Protein AF-A0A843CVD2-F1 (afdb_monomer)

Radius of gyration: 26.32 Å; Cα contacts (8 Å, |Δi|>4): 173; chains: 1; bounding box: 58×43×87 Å

pLDDT: mean 79.83, std 13.95, range [32.25, 92.81]

Sequence (256 aa):
MSQISDKQALLQGSQVDLNYLSTNGYLNVMKKEDYDQAVLDVSNLGQMNVQMLNETSEARAAAATLAKDEGHTHSILFHLEGRDKQEAELQRLEVERAAAAKEQSDVVALDSKIKDLIQKKSITDRMVPYDGEYLSLTGLGVLTLNDLNVRNYRVSDMEFSSFVEERMETLGELHSIAQNGGLQENSLKSRFPEAVYSQLWNVSIGLAKLQADQNQINQRFLLALGALQHFGSTLDNKMMAAEIMTSMSTRPSQSS

Solvent-accessible surface area (backbone atoms only — not comparable to full-atom values): 14281 Å² total; per-residue (Å²): 134,82,85,69,82,81,67,82,71,85,66,79,70,50,72,67,54,51,50,50,38,35,75,73,50,26,34,45,79,38,50,48,70,60,47,55,51,51,53,54,59,35,68,45,47,67,58,50,54,54,47,48,56,50,44,50,51,49,25,48,53,40,44,54,50,46,55,51,49,53,56,48,46,60,58,45,56,75,70,56,88,51,70,68,64,48,51,51,52,51,53,52,50,51,53,49,50,53,52,30,53,47,40,48,49,52,41,51,54,50,52,53,52,49,53,53,38,52,54,49,41,60,51,58,76,56,44,43,83,51,97,78,28,31,40,25,68,29,77,60,21,47,55,50,53,60,44,53,58,49,54,77,71,52,91,66,94,69,66,70,66,65,51,55,49,51,53,52,49,53,53,48,51,53,49,50,26,54,52,42,12,51,55,41,26,56,56,46,40,78,76,41,70,87,60,53,66,72,61,43,42,56,47,14,42,58,57,33,68,51,96,64,59,68,66,60,52,51,52,45,29,53,52,39,37,58,74,42,63,86,53,99,67,56,68,68,60,39,49,52,50,11,47,54,56,34,53,71,73,48,76,82,77,80,82,128

Foldseek 3Di:
DDPPPPPPPPPPPDVVVVCVCVVVQFKDKFAPVRLVVLVVLLVCLVVLLVVLLVLLVVLVVLVVVLVVLVVVLVVVLVVDDDPVVNVVSVVVSVVSVVVSVVSVVVSVVSVVSSVVSVVSCVQSVQWDDDPRMTMGTDPLNVVVVVV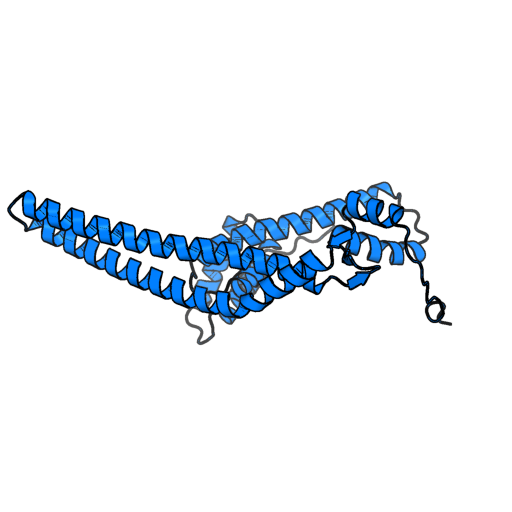VVVVVVDPDPDDPVVVVVVVVVVVVLVVQLQVQLVVQLVVVCVVCVSDRSVLSSVLSSLLSNAPDDSVLLNVQLVVQLVVCPPPPDDPSVSSVRSSVSSNVVRDPDDDD

Mean predicted aligned error: 13.07 Å

Secondary structure (DSSP, 8-state):
--SSTT--------HHHHHHHHHTTSEEEEEHHHHHHHHHHHHTHHHHHHHHHHHHHHHHHHHHHHHHHHHHHHHHHHH--SHHHHHHHHHHHHHHHHHHHHHHHHHHHHHHHHHHHHHHHHHHTT-EEETTEEEEE-HHHHHHHHHHHHHTT----S-HHHHHHHHHHHHHHHHHHHHHHHHHHHHHHHH-TTS-HHHHHHHHHHHHTSSS-HHHHHHHHHHHHHHTTTSSS-HHHHHHHHHHHHHHHSPPPPP-

Structure (mmCIF, N/CA/C/O backbone):
data_AF-A0A843CVD2-F1
#
_entry.id   AF-A0A843CVD2-F1
#
loop_
_atom_site.group_PDB
_atom_site.id
_atom_site.type_symbol
_atom_site.label_atom_id
_atom_site.label_alt_id
_atom_site.label_comp_id
_atom_site.label_asym_id
_atom_site.label_entity_id
_atom_site.label_seq_id
_atom_site.pdbx_PDB_ins_code
_atom_site.Cartn_x
_atom_site.Cartn_y
_atom_site.Cartn_z
_atom_site.occupancy
_atom_site.B_iso_or_equiv
_atom_site.auth_seq_id
_atom_site.auth_comp_id
_atom_site.auth_asym_id
_atom_s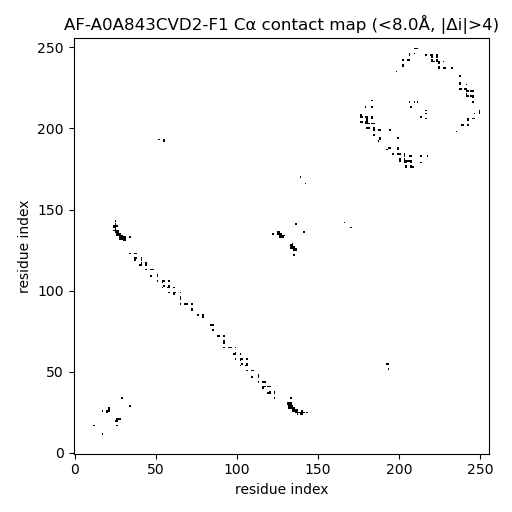ite.auth_atom_id
_atom_site.pdbx_PDB_model_num
ATOM 1 N N . MET A 1 1 ? 18.022 16.531 -38.416 1.00 33.16 1 MET A N 1
ATOM 2 C CA . MET A 1 1 ? 17.155 15.661 -39.238 1.00 33.16 1 MET A CA 1
ATOM 3 C C . MET A 1 1 ? 16.826 14.431 -38.410 1.00 33.16 1 MET A C 1
ATOM 5 O O . MET A 1 1 ? 17.731 13.678 -38.081 1.00 33.16 1 MET A O 1
ATOM 9 N N . SER A 1 2 ? 15.573 14.346 -37.958 1.00 36.53 2 SER A N 1
ATOM 10 C CA . SER A 1 2 ? 15.046 13.339 -37.028 1.00 36.53 2 SER A CA 1
ATOM 11 C C . SER A 1 2 ? 15.086 11.949 -37.665 1.00 36.53 2 SER A C 1
ATOM 13 O O . SER A 1 2 ? 14.331 11.687 -38.593 1.00 36.53 2 SER A O 1
ATOM 15 N N . GLN A 1 3 ? 15.961 11.064 -37.186 1.00 37.03 3 GLN A N 1
ATOM 16 C CA . GLN A 1 3 ? 16.014 9.656 -37.616 1.00 37.03 3 GLN A CA 1
ATOM 17 C C . GLN A 1 3 ? 15.078 8.742 -36.802 1.00 37.03 3 GLN A C 1
ATOM 19 O O . GLN A 1 3 ? 15.210 7.522 -36.851 1.00 37.03 3 GLN A O 1
ATOM 24 N N . ILE A 1 4 ? 14.139 9.307 -36.037 1.00 44.25 4 ILE A N 1
ATOM 25 C CA . ILE A 1 4 ? 13.221 8.525 -35.190 1.00 44.25 4 ILE A CA 1
ATOM 26 C C . ILE A 1 4 ? 11.844 8.363 -35.857 1.00 44.25 4 ILE A C 1
ATOM 28 O O . ILE A 1 4 ? 11.095 7.456 -35.513 1.00 44.25 4 ILE A O 1
ATOM 32 N N . SER A 1 5 ? 11.520 9.184 -36.860 1.00 34.75 5 SER A N 1
ATOM 33 C CA . SER A 1 5 ? 10.161 9.264 -37.409 1.00 34.75 5 SER A CA 1
ATOM 34 C C . SER A 1 5 ? 9.745 8.088 -38.310 1.00 34.75 5 SER A C 1
ATOM 36 O O . SER A 1 5 ? 8.548 7.898 -38.489 1.00 34.75 5 SER A O 1
ATOM 38 N N . ASP A 1 6 ? 10.684 7.266 -38.800 1.00 33.81 6 ASP A N 1
ATOM 39 C CA . ASP A 1 6 ? 10.389 6.195 -39.777 1.00 33.81 6 ASP A CA 1
ATOM 40 C C . ASP A 1 6 ? 10.645 4.763 -39.272 1.00 33.81 6 ASP A C 1
ATOM 42 O O . ASP A 1 6 ? 10.500 3.800 -40.024 1.00 33.81 6 ASP A O 1
ATOM 46 N N . LYS A 1 7 ? 10.977 4.566 -37.989 1.00 39.56 7 LYS A N 1
ATOM 47 C CA . LYS A 1 7 ? 11.005 3.219 -37.394 1.00 39.56 7 LYS A CA 1
ATOM 48 C C . LYS A 1 7 ? 9.675 2.915 -36.711 1.00 39.56 7 LYS A C 1
ATOM 50 O O . LYS A 1 7 ? 9.611 2.768 -35.494 1.00 39.56 7 LYS A O 1
ATOM 55 N N . GLN A 1 8 ? 8.624 2.707 -37.507 1.00 39.72 8 GLN A N 1
ATOM 56 C CA . GLN A 1 8 ? 7.607 1.720 -37.129 1.00 39.72 8 GLN A CA 1
ATOM 57 C C . GLN A 1 8 ? 8.264 0.340 -37.208 1.00 39.72 8 GLN A C 1
ATOM 59 O O . GLN A 1 8 ? 8.080 -0.421 -38.155 1.00 39.72 8 GLN A O 1
ATOM 64 N N . ALA A 1 9 ? 9.111 0.035 -36.228 1.00 40.62 9 ALA A N 1
ATOM 65 C CA . ALA A 1 9 ? 9.574 -1.316 -36.033 1.00 40.62 9 ALA A CA 1
ATOM 66 C C . ALA A 1 9 ? 8.380 -2.111 -35.495 1.00 40.62 9 ALA A C 1
ATOM 68 O O . ALA A 1 9 ? 8.154 -2.178 -34.291 1.00 40.62 9 ALA A O 1
ATOM 69 N N . LEU A 1 10 ? 7.619 -2.722 -36.405 1.00 43.81 10 LEU A N 1
ATOM 70 C CA . LEU A 1 10 ? 6.870 -3.951 -36.143 1.00 43.81 10 LEU A CA 1
ATOM 71 C C . LEU A 1 10 ? 7.887 -5.065 -35.834 1.00 43.81 10 LEU A C 1
ATOM 73 O O . LEU A 1 10 ? 8.041 -6.031 -36.572 1.00 43.81 10 LEU A O 1
ATOM 77 N N . LEU A 1 11 ? 8.661 -4.889 -34.764 1.00 48.25 11 LEU A N 1
ATOM 78 C CA . LEU A 1 11 ? 9.426 -5.958 -34.155 1.00 48.25 11 LEU A CA 1
ATOM 79 C C . LEU A 1 11 ? 8.436 -6.670 -33.243 1.00 48.25 11 LEU A C 1
ATOM 81 O O . LEU A 1 11 ? 8.251 -6.285 -32.092 1.00 48.25 11 LEU A O 1
ATOM 85 N N . GLN A 1 12 ? 7.772 -7.691 -33.784 1.00 55.38 12 GLN A N 1
ATOM 86 C CA . GLN A 1 12 ? 7.318 -8.784 -32.938 1.00 55.38 12 GLN A CA 1
ATOM 87 C C . GLN A 1 12 ? 8.595 -9.391 -32.341 1.00 55.38 12 GLN A C 1
ATOM 89 O O . GLN A 1 12 ? 9.298 -10.154 -33.001 1.00 55.38 12 GLN A O 1
ATOM 94 N N . GLY A 1 13 ? 8.965 -8.950 -31.137 1.00 60.22 13 GLY A N 1
ATOM 95 C CA . GLY A 1 13 ? 9.973 -9.617 -30.327 1.00 60.22 13 GLY A CA 1
ATOM 96 C C . GLY A 1 13 ? 9.606 -11.091 -30.217 1.00 60.22 13 GLY A C 1
ATOM 97 O O . GLY A 1 13 ? 8.438 -11.430 -30.006 1.00 60.22 13 GLY A O 1
ATOM 98 N N . SER A 1 14 ? 10.587 -11.966 -30.430 1.00 73.75 14 SER A N 1
ATOM 99 C CA . SER A 1 14 ? 10.330 -13.398 -30.387 1.00 73.75 14 SER A CA 1
ATOM 100 C C . SER A 1 14 ? 9.906 -13.801 -28.972 1.00 73.75 14 SER A C 1
ATOM 102 O O . SER A 1 14 ? 10.336 -13.194 -27.988 1.00 73.75 14 SER A O 1
ATOM 104 N N . GLN A 1 15 ? 9.108 -14.864 -28.838 1.00 76.62 15 GLN A N 1
ATOM 105 C CA . GLN A 1 15 ? 8.746 -15.392 -27.516 1.00 76.62 15 GLN A CA 1
ATOM 106 C C . GLN A 1 15 ? 9.990 -15.731 -26.675 1.00 76.62 15 GLN A C 1
ATOM 108 O O . GLN A 1 15 ? 9.962 -15.661 -25.450 1.00 76.62 15 GLN A O 1
ATOM 113 N N . VAL A 1 16 ? 11.106 -16.069 -27.329 1.00 80.25 16 VAL A N 1
ATOM 114 C CA . VAL A 1 16 ? 12.394 -16.324 -26.675 1.00 80.25 16 VAL A CA 1
ATOM 115 C C . VAL A 1 16 ? 12.933 -15.055 -26.011 1.00 80.25 16 VAL A C 1
ATOM 117 O O . VAL A 1 16 ? 13.370 -15.117 -24.863 1.00 80.25 16 VAL A O 1
ATOM 120 N N . ASP A 1 17 ? 12.844 -13.907 -26.684 1.00 82.00 17 ASP A N 1
ATOM 121 C CA . ASP A 1 17 ? 13.283 -12.617 -26.142 1.00 82.00 17 ASP A CA 1
ATOM 122 C C . ASP A 1 17 ? 12.381 -12.160 -24.993 1.00 82.00 17 ASP A C 1
ATOM 124 O O . ASP A 1 17 ? 12.876 -11.694 -23.968 1.00 82.00 17 ASP A O 1
ATOM 128 N N . LEU A 1 18 ? 11.062 -12.348 -25.117 1.00 82.75 18 LEU A N 1
ATOM 129 C CA . LEU A 1 18 ? 10.117 -12.058 -24.034 1.00 82.75 18 LEU A CA 1
ATOM 130 C C . LEU A 1 18 ? 10.393 -12.917 -22.800 1.00 82.75 18 LEU A C 1
ATOM 132 O O . LEU A 1 18 ? 10.484 -12.392 -21.689 1.00 82.75 18 LEU A O 1
ATOM 136 N N . ASN A 1 19 ? 10.597 -14.220 -22.997 1.00 84.50 19 ASN A N 1
ATOM 137 C CA . ASN A 1 19 ? 10.935 -15.139 -21.916 1.00 84.50 19 ASN A CA 1
ATOM 138 C C . ASN A 1 19 ? 12.267 -14.753 -21.265 1.00 84.50 19 ASN A C 1
ATOM 140 O O . ASN A 1 19 ? 12.370 -14.761 -20.039 1.00 84.50 19 ASN A O 1
ATOM 144 N N . TYR A 1 20 ? 13.273 -14.370 -22.055 1.00 86.94 20 TYR A N 1
ATOM 145 C CA . TYR A 1 20 ? 14.547 -13.883 -21.534 1.00 86.94 20 TYR A CA 1
ATOM 146 C C . TYR A 1 20 ? 14.365 -12.609 -20.699 1.00 86.94 20 TYR A C 1
ATOM 148 O O . TYR A 1 20 ? 14.817 -12.551 -19.555 1.00 86.94 20 TYR A O 1
ATOM 156 N N . LEU A 1 21 ? 13.677 -11.598 -21.231 1.00 88.00 21 LEU A N 1
ATOM 157 C CA . LEU A 1 21 ? 13.468 -10.322 -20.546 1.00 88.00 21 LEU A CA 1
ATOM 158 C C . LEU A 1 21 ? 12.624 -10.475 -19.275 1.00 88.00 21 LEU A C 1
ATOM 160 O O . LEU A 1 21 ? 12.898 -9.811 -18.276 1.00 88.00 21 LEU A O 1
ATOM 164 N N . SER A 1 22 ? 11.636 -11.368 -19.290 1.00 88.56 22 SER A N 1
ATOM 165 C CA . SER A 1 22 ? 10.837 -11.698 -18.111 1.00 88.56 22 SER A CA 1
ATOM 166 C C . SER A 1 22 ? 11.651 -12.465 -17.063 1.00 88.56 22 SER A C 1
ATOM 168 O O . SER A 1 22 ? 11.670 -12.066 -15.901 1.00 88.56 22 SER A O 1
ATOM 170 N N . THR A 1 23 ? 12.412 -13.490 -17.466 1.00 88.75 23 THR A N 1
ATOM 171 C CA . THR A 1 23 ? 13.250 -14.297 -16.552 1.00 88.75 23 THR A CA 1
ATOM 172 C C . THR A 1 23 ? 14.320 -13.455 -15.857 1.00 88.75 23 THR A C 1
ATOM 174 O O . THR A 1 23 ? 14.617 -13.669 -14.686 1.00 88.75 23 THR A O 1
ATOM 177 N N . ASN A 1 24 ? 14.878 -12.465 -16.558 1.00 86.69 24 ASN A N 1
ATOM 178 C CA . ASN A 1 24 ? 15.857 -11.535 -15.991 1.00 86.69 24 ASN A CA 1
ATOM 179 C C . ASN A 1 24 ? 15.210 -10.354 -15.240 1.00 86.69 24 ASN A C 1
ATOM 181 O O . ASN A 1 24 ? 15.905 -9.432 -14.817 1.00 86.69 24 ASN A O 1
ATOM 185 N N . GLY A 1 25 ? 13.884 -10.361 -15.069 1.00 86.75 25 GLY A N 1
ATOM 186 C CA . GLY A 1 25 ? 13.166 -9.385 -14.257 1.00 86.75 25 GLY A CA 1
ATOM 187 C C . GLY A 1 25 ? 13.047 -7.998 -14.884 1.00 86.75 25 GLY A C 1
ATOM 188 O O . GLY A 1 25 ? 12.807 -7.042 -14.153 1.00 86.75 25 GLY A O 1
ATOM 189 N N . TYR A 1 26 ? 13.206 -7.851 -16.202 1.00 88.19 26 TYR A N 1
ATOM 190 C CA . TYR A 1 26 ? 13.015 -6.577 -16.911 1.00 88.19 26 TYR A CA 1
ATOM 191 C C . TYR A 1 26 ? 11.555 -6.335 -17.304 1.00 88.19 26 TYR A C 1
ATOM 193 O O . TYR A 1 26 ? 11.111 -5.186 -17.355 1.00 88.19 26 TYR A O 1
ATOM 201 N N . LEU A 1 27 ? 10.806 -7.408 -17.562 1.00 91.06 27 LEU A N 1
ATOM 202 C CA . LEU A 1 27 ? 9.400 -7.354 -17.951 1.00 91.06 27 LEU A CA 1
ATOM 203 C C . LEU A 1 27 ? 8.514 -8.111 -16.970 1.00 91.06 27 LEU A C 1
ATOM 205 O O . LEU A 1 27 ? 8.846 -9.210 -16.528 1.00 91.06 27 LEU A O 1
ATOM 209 N N . ASN A 1 28 ? 7.349 -7.531 -16.706 1.00 89.75 28 ASN A N 1
ATOM 210 C CA . ASN A 1 28 ? 6.212 -8.227 -16.134 1.00 89.75 28 ASN A CA 1
ATOM 211 C C . ASN A 1 28 ? 5.268 -8.618 -17.272 1.00 89.75 28 ASN A C 1
ATOM 213 O O . ASN A 1 28 ? 4.855 -7.746 -18.041 1.00 89.75 28 ASN A O 1
ATOM 217 N N . VAL A 1 29 ? 4.940 -9.905 -17.356 1.00 90.62 29 VAL A N 1
ATOM 218 C CA . VAL A 1 29 ? 4.060 -10.485 -18.377 1.00 90.62 29 VAL A CA 1
ATOM 219 C C . VAL A 1 29 ? 2.799 -10.985 -17.691 1.00 90.62 29 VAL A C 1
ATOM 221 O O . VAL A 1 29 ? 2.879 -11.668 -16.671 1.00 90.62 29 VAL A O 1
ATOM 224 N N . MET A 1 30 ? 1.640 -10.635 -18.234 1.00 90.69 30 MET A N 1
ATOM 225 C CA . MET A 1 30 ? 0.345 -11.048 -17.711 1.00 90.69 30 MET A CA 1
ATOM 226 C C . MET A 1 30 ? -0.546 -11.504 -18.858 1.00 90.69 30 MET A C 1
ATOM 228 O O . MET A 1 30 ? -0.596 -10.862 -19.907 1.00 90.69 30 MET A O 1
ATOM 232 N N . LYS A 1 31 ? -1.268 -12.606 -18.661 1.00 91.81 31 LYS A N 1
ATOM 233 C CA . LYS A 1 31 ? -2.270 -13.041 -19.634 1.00 91.81 31 LYS A CA 1
ATOM 234 C C . LYS A 1 31 ? -3.452 -12.089 -19.622 1.00 91.81 31 LYS A C 1
ATOM 236 O O . LYS A 1 31 ? -3.723 -11.434 -18.615 1.00 91.81 31 LYS A O 1
ATOM 241 N N . LYS A 1 32 ? -4.182 -12.036 -20.732 1.00 90.69 32 LYS A N 1
ATOM 242 C CA . LYS A 1 32 ? -5.370 -11.193 -20.842 1.00 90.69 32 LYS A CA 1
ATOM 243 C C . LYS A 1 32 ? -6.401 -11.495 -19.753 1.00 90.69 32 LYS A C 1
ATOM 245 O O . LYS A 1 32 ? -6.922 -10.563 -19.156 1.00 90.69 32 LYS A O 1
ATOM 250 N N . GLU A 1 33 ? -6.652 -12.768 -19.460 1.00 91.94 33 GLU A N 1
ATOM 251 C CA . GLU A 1 33 ? -7.623 -13.165 -18.435 1.00 91.94 33 GLU A CA 1
ATOM 252 C C . GLU A 1 33 ? -7.218 -12.659 -17.043 1.00 91.94 33 GLU A C 1
ATOM 254 O O . GLU A 1 33 ? -8.050 -12.140 -16.298 1.00 91.94 33 GLU A O 1
ATOM 259 N N . ASP A 1 34 ? -5.927 -12.756 -16.718 1.00 91.12 34 ASP A N 1
ATOM 260 C CA . ASP A 1 34 ? -5.377 -12.293 -15.442 1.00 91.12 34 ASP A CA 1
ATOM 261 C C . ASP A 1 34 ? -5.397 -10.758 -15.346 1.00 91.12 34 ASP A C 1
ATOM 263 O O . ASP A 1 34 ? -5.692 -10.205 -14.283 1.00 91.12 34 ASP A O 1
ATOM 267 N N . TYR A 1 35 ? -5.133 -10.061 -16.458 1.00 91.38 35 TYR A N 1
ATOM 268 C CA . TYR A 1 35 ? -5.215 -8.602 -16.543 1.00 91.38 35 TYR A CA 1
ATOM 269 C C . TYR A 1 35 ? -6.648 -8.106 -16.359 1.00 91.38 35 TYR A C 1
ATOM 271 O O . TYR A 1 35 ? -6.892 -7.228 -15.531 1.00 91.38 35 TYR A O 1
ATOM 279 N N . ASP A 1 36 ? -7.602 -8.695 -17.080 1.00 90.75 36 ASP A N 1
ATOM 280 C CA . ASP A 1 36 ? -9.014 -8.327 -16.997 1.00 90.75 36 ASP A CA 1
ATOM 281 C C . ASP A 1 36 ? -9.541 -8.546 -15.566 1.00 90.75 36 ASP A C 1
ATOM 283 O O . ASP A 1 36 ? -10.213 -7.672 -15.009 1.00 90.75 36 ASP A O 1
ATOM 287 N N . GLN A 1 37 ? -9.156 -9.651 -14.913 1.00 92.06 37 GLN A N 1
ATOM 288 C CA . GLN A 1 37 ? -9.488 -9.889 -13.506 1.00 92.06 37 GLN A CA 1
ATOM 289 C C . GLN A 1 37 ? -8.831 -8.863 -12.570 1.00 92.06 37 GLN A C 1
ATOM 291 O O . GLN A 1 37 ? -9.486 -8.353 -11.662 1.00 92.06 37 GLN A O 1
ATOM 296 N N . ALA A 1 38 ? -7.559 -8.520 -12.784 1.00 89.00 38 ALA A N 1
ATOM 297 C CA . ALA A 1 38 ? -6.868 -7.524 -11.970 1.00 89.00 38 ALA A CA 1
ATOM 298 C C . ALA A 1 38 ? -7.500 -6.127 -12.105 1.00 89.00 38 ALA A C 1
ATOM 300 O O . ALA A 1 38 ? -7.642 -5.419 -11.108 1.00 89.00 38 ALA A O 1
ATOM 301 N N . VAL A 1 39 ? -7.931 -5.739 -13.308 1.00 90.81 39 VAL A N 1
ATOM 302 C CA . VAL A 1 39 ? -8.647 -4.476 -13.545 1.00 90.81 39 VAL A CA 1
ATOM 303 C C . VAL A 1 39 ? -10.001 -4.470 -12.833 1.00 90.81 39 VAL A C 1
ATOM 305 O O . VAL A 1 39 ? -10.358 -3.469 -12.205 1.00 90.81 39 VAL A O 1
ATOM 308 N N . LEU A 1 40 ? -10.739 -5.584 -12.868 1.00 90.50 40 LEU A N 1
ATOM 309 C CA . LEU A 1 40 ? -11.996 -5.729 -12.130 1.00 90.50 40 LEU A CA 1
ATOM 310 C C . LEU A 1 40 ? -11.782 -5.626 -10.616 1.00 90.50 40 LEU A C 1
ATOM 312 O O . LEU A 1 40 ? -12.490 -4.866 -9.954 1.00 90.50 40 LEU A O 1
ATOM 316 N N . ASP A 1 41 ? -10.777 -6.314 -10.073 1.00 87.62 41 ASP A N 1
ATOM 317 C CA . ASP A 1 41 ? -10.412 -6.234 -8.656 1.00 87.62 41 ASP A CA 1
ATOM 318 C C . ASP A 1 41 ? -10.109 -4.782 -8.240 1.00 87.62 41 ASP A C 1
ATOM 320 O O . ASP A 1 41 ? -10.614 -4.290 -7.227 1.00 87.62 41 ASP A O 1
ATOM 324 N N . VAL A 1 42 ? -9.316 -4.072 -9.050 1.00 89.12 42 VAL A N 1
ATOM 325 C CA . VAL A 1 42 ? -8.909 -2.678 -8.813 1.00 89.12 42 VAL A CA 1
ATOM 326 C C . VAL A 1 42 ? -10.084 -1.705 -8.918 1.00 89.12 42 VAL A C 1
ATOM 328 O O . VAL A 1 42 ? -10.104 -0.701 -8.204 1.00 89.12 42 VAL A O 1
ATOM 331 N N . SER A 1 43 ? -11.088 -1.988 -9.751 1.00 87.62 43 SER A N 1
ATOM 332 C CA . SER A 1 43 ? -12.265 -1.119 -9.892 1.00 87.62 43 SER A CA 1
ATOM 333 C C . SER A 1 43 ? -13.038 -0.937 -8.574 1.00 87.62 43 SER A C 1
ATOM 335 O O . SER A 1 43 ? -13.615 0.124 -8.330 1.00 87.62 43 SER A O 1
ATOM 337 N N . ASN A 1 44 ? -12.951 -1.919 -7.669 1.00 85.19 44 ASN A N 1
ATOM 338 C CA . ASN A 1 44 ? -13.588 -1.890 -6.352 1.00 85.19 44 ASN A CA 1
ATOM 339 C C . ASN A 1 44 ? -12.777 -1.131 -5.285 1.00 85.19 44 ASN A C 1
ATOM 341 O O . ASN A 1 44 ? -13.285 -0.883 -4.189 1.00 85.19 44 ASN A O 1
ATOM 345 N N . LEU A 1 45 ? -11.540 -0.713 -5.587 1.00 84.00 45 LEU A N 1
ATOM 346 C CA . LEU A 1 45 ? -10.642 -0.041 -4.639 1.00 84.00 45 LEU A CA 1
ATOM 347 C C . LEU A 1 45 ? -11.270 1.225 -4.034 1.00 84.00 45 LEU A C 1
ATOM 349 O O . LEU A 1 45 ? -11.098 1.502 -2.848 1.00 84.00 45 LEU A O 1
ATOM 353 N N . GLY A 1 46 ? -12.016 1.993 -4.835 1.00 78.69 46 GLY A N 1
ATOM 354 C CA . GLY A 1 46 ? -12.696 3.202 -4.362 1.00 78.69 46 GLY A CA 1
ATOM 355 C C . GLY A 1 46 ? -13.727 2.907 -3.270 1.00 78.69 46 GLY A C 1
ATOM 356 O O . GLY A 1 46 ? -13.733 3.572 -2.237 1.00 78.69 46 GLY A O 1
ATOM 357 N N . GLN A 1 47 ? -14.555 1.876 -3.463 1.00 85.00 47 GLN A N 1
ATOM 358 C CA . GLN A 1 47 ? -15.555 1.456 -2.476 1.00 85.00 47 GLN A CA 1
ATOM 359 C C . GLN A 1 47 ? -14.897 0.870 -1.225 1.00 85.00 47 GLN A C 1
ATOM 361 O O . GLN A 1 47 ? -15.299 1.199 -0.113 1.00 85.00 47 GLN A O 1
ATOM 366 N N . MET A 1 48 ? -13.841 0.071 -1.395 1.00 85.94 48 MET A N 1
ATOM 367 C CA . MET A 1 48 ? -13.095 -0.498 -0.273 1.00 85.94 48 MET A CA 1
ATOM 368 C C . MET A 1 48 ? -12.426 0.565 0.604 1.00 85.94 48 MET A C 1
ATOM 370 O O . MET A 1 48 ? -12.434 0.434 1.822 1.00 85.94 48 MET A O 1
ATOM 374 N N . ASN A 1 49 ? -11.907 1.650 0.020 1.00 78.94 49 ASN A N 1
ATOM 375 C CA . ASN A 1 49 ? -11.374 2.768 0.805 1.00 78.94 49 ASN A CA 1
ATOM 376 C C . ASN A 1 49 ? -12.455 3.443 1.662 1.00 78.94 49 ASN A C 1
ATOM 378 O O . ASN A 1 49 ? -12.195 3.798 2.809 1.00 78.94 49 ASN A O 1
ATOM 382 N N . VAL A 1 50 ? -13.670 3.602 1.128 1.00 83.06 50 VAL A N 1
ATOM 383 C CA . VAL A 1 50 ? -14.806 4.142 1.893 1.00 83.06 50 VAL A CA 1
ATOM 384 C C . VAL A 1 50 ? -15.213 3.177 3.008 1.00 83.06 50 VAL A C 1
ATOM 386 O O . VAL A 1 50 ? -15.417 3.608 4.140 1.00 83.06 50 VAL A O 1
ATOM 389 N N . GLN A 1 51 ? -15.274 1.876 2.714 1.00 86.69 51 GLN A N 1
ATOM 390 C CA . GLN A 1 51 ? -15.549 0.840 3.709 1.00 86.69 51 GLN A CA 1
ATOM 391 C C . GLN A 1 51 ? -14.515 0.862 4.843 1.00 86.69 51 GLN A C 1
ATOM 393 O O . GLN A 1 51 ? -14.898 0.857 6.007 1.00 86.69 51 GLN A O 1
ATOM 398 N N . MET A 1 52 ? -13.225 0.997 4.523 1.00 85.19 52 MET A N 1
ATOM 399 C CA . MET A 1 52 ? -12.152 1.071 5.520 1.00 85.19 52 MET A CA 1
ATOM 400 C C . MET A 1 52 ? -12.303 2.266 6.453 1.00 85.19 52 MET A C 1
ATOM 402 O O . MET A 1 52 ? -12.080 2.131 7.654 1.00 85.19 52 MET A O 1
ATOM 406 N N . LEU A 1 53 ? -12.698 3.429 5.934 1.00 80.38 53 LEU A N 1
ATOM 407 C CA . LEU A 1 53 ? -12.947 4.601 6.775 1.00 80.38 53 LEU A CA 1
ATOM 408 C C . LEU A 1 53 ? -14.106 4.360 7.753 1.00 80.38 53 LEU A C 1
ATOM 410 O O . LEU A 1 53 ? -14.003 4.741 8.920 1.00 80.38 53 LEU A O 1
ATOM 414 N N . ASN A 1 54 ? -15.170 3.692 7.300 1.00 85.88 54 ASN A N 1
ATOM 415 C CA . ASN A 1 54 ? -16.317 3.357 8.143 1.00 85.88 54 ASN A CA 1
ATOM 416 C C . ASN A 1 54 ? -15.951 2.315 9.211 1.00 85.88 54 ASN A C 1
ATOM 418 O O . ASN A 1 54 ? -16.144 2.582 10.394 1.00 85.88 54 ASN A O 1
ATOM 422 N N . GLU A 1 55 ? -15.342 1.191 8.826 1.00 86.81 55 GLU A N 1
ATOM 423 C CA . GLU A 1 55 ? -14.935 0.129 9.762 1.00 86.81 55 GLU A CA 1
ATOM 424 C C . GLU A 1 55 ? -13.905 0.635 10.782 1.00 86.81 55 GLU A C 1
ATOM 426 O O . GLU A 1 55 ? -13.995 0.337 11.969 1.00 86.81 55 GLU A O 1
ATOM 431 N N . THR A 1 56 ? -12.970 1.499 10.367 1.00 83.38 56 THR A N 1
ATOM 432 C CA . THR A 1 56 ? -12.019 2.135 11.300 1.00 83.38 56 THR A CA 1
ATOM 433 C C . THR A 1 56 ? -12.744 3.008 12.331 1.00 83.38 56 THR A C 1
ATOM 435 O O . THR A 1 56 ? -12.352 3.059 13.500 1.00 83.38 56 THR A O 1
ATOM 438 N N . SER A 1 57 ? -13.806 3.707 11.920 1.00 83.25 57 SER A N 1
ATOM 439 C CA . SER A 1 57 ? -14.634 4.502 12.831 1.00 83.25 57 SER A CA 1
ATOM 440 C C . SER A 1 57 ? -15.424 3.618 13.801 1.00 83.25 57 SER A C 1
ATOM 442 O O . SER A 1 57 ? -15.501 3.936 14.990 1.00 83.25 57 SER A O 1
ATOM 444 N N . GLU A 1 58 ? -15.993 2.512 13.322 1.00 86.31 58 GLU A N 1
ATOM 445 C CA . GLU A 1 58 ? -16.758 1.555 14.131 1.00 86.31 58 GLU A CA 1
ATOM 446 C C . GLU A 1 58 ? -15.865 0.835 15.150 1.00 86.31 58 GLU A C 1
ATOM 448 O O . GLU A 1 58 ? -16.171 0.851 16.346 1.00 86.31 58 GLU A O 1
ATOM 453 N N . ALA A 1 59 ? -14.698 0.340 14.729 1.00 85.38 59 ALA A N 1
ATOM 454 C CA . ALA A 1 59 ? -13.703 -0.259 15.617 1.00 85.38 59 ALA A CA 1
ATOM 455 C C . ALA A 1 59 ? -13.262 0.713 16.724 1.00 85.38 59 ALA A C 1
ATOM 457 O O . ALA A 1 59 ? -13.121 0.333 17.889 1.00 85.38 59 ALA A O 1
ATOM 458 N N . ARG A 1 60 ? -13.113 2.006 16.402 1.00 82.75 60 ARG A N 1
ATOM 459 C CA . ARG A 1 60 ? -12.780 3.042 17.393 1.00 82.75 60 ARG A CA 1
ATOM 460 C C . ARG A 1 60 ? -13.914 3.280 18.385 1.00 82.75 60 ARG A C 1
ATOM 462 O O . ARG A 1 60 ? -13.649 3.450 19.575 1.00 82.75 60 ARG A O 1
ATOM 469 N N . ALA A 1 61 ? -15.160 3.309 17.916 1.00 87.31 61 ALA A N 1
ATOM 470 C CA . ALA A 1 61 ? -16.325 3.448 18.784 1.00 87.31 61 ALA A CA 1
ATOM 471 C C . ALA A 1 61 ? -16.460 2.244 19.732 1.00 87.31 61 ALA A C 1
ATOM 473 O O . ALA A 1 61 ? -16.698 2.432 20.930 1.00 87.31 61 ALA A O 1
ATOM 474 N N . ALA A 1 62 ? -16.224 1.029 19.228 1.00 85.75 62 ALA A N 1
ATOM 475 C CA . ALA A 1 62 ? -16.199 -0.193 20.025 1.00 85.75 62 ALA A CA 1
ATOM 476 C C . ALA A 1 62 ? -15.077 -0.159 21.077 1.00 85.75 62 ALA A C 1
ATOM 478 O O . ALA A 1 62 ? -15.336 -0.380 22.258 1.00 85.75 62 ALA A O 1
ATOM 479 N N . ALA A 1 63 ? -13.855 0.218 20.688 1.00 87.12 63 ALA A N 1
A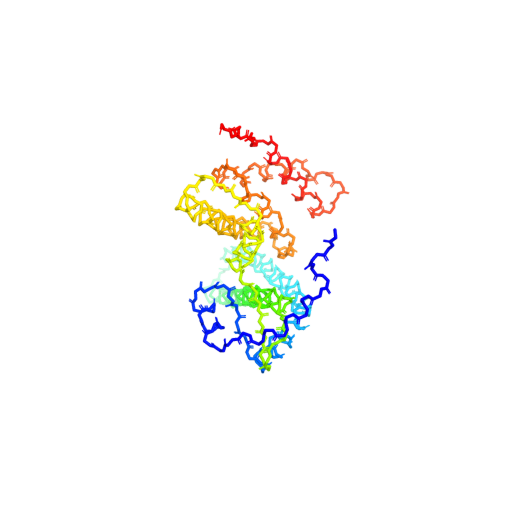TOM 480 C CA . ALA A 1 63 ? -12.721 0.339 21.605 1.00 87.12 63 ALA A CA 1
ATOM 481 C C . ALA A 1 63 ? -12.939 1.410 22.690 1.00 87.12 63 ALA A C 1
ATOM 483 O O . ALA A 1 63 ? -12.604 1.196 23.853 1.00 87.12 63 ALA A O 1
ATOM 484 N N . ALA A 1 64 ? -13.525 2.559 22.337 1.00 87.94 64 ALA A N 1
ATOM 485 C CA . ALA A 1 64 ? -13.840 3.615 23.299 1.00 87.94 64 ALA A CA 1
ATOM 486 C C . ALA A 1 64 ? -14.933 3.189 24.294 1.00 87.94 64 ALA A C 1
ATOM 488 O O . ALA A 1 64 ? -14.846 3.515 25.480 1.00 87.94 64 ALA A O 1
ATOM 489 N N . THR A 1 65 ? -15.943 2.453 23.819 1.00 89.56 65 THR A N 1
ATOM 490 C CA . THR A 1 65 ? -17.002 1.883 24.666 1.00 89.56 65 THR A CA 1
ATOM 491 C C . THR A 1 65 ? -16.415 0.858 25.629 1.00 89.56 65 THR A C 1
ATOM 493 O O . THR A 1 65 ? -16.583 1.003 26.837 1.00 89.56 65 THR A O 1
ATOM 496 N N . LEU A 1 66 ? -15.605 -0.073 25.118 1.00 89.25 66 LEU A N 1
ATOM 497 C CA . LEU A 1 66 ? -14.895 -1.056 25.928 1.00 89.25 66 LEU A CA 1
ATOM 498 C C . LEU A 1 66 ? -14.018 -0.394 26.998 1.00 89.25 66 LEU A C 1
ATOM 500 O O . LEU A 1 66 ? -14.086 -0.775 28.156 1.00 89.25 66 LEU A O 1
ATOM 504 N N . ALA A 1 67 ? -13.235 0.633 26.657 1.00 87.31 67 ALA A N 1
ATOM 505 C CA . ALA A 1 67 ? -12.382 1.323 27.630 1.00 87.31 67 ALA A CA 1
ATOM 506 C C . ALA A 1 67 ? -13.192 1.987 28.761 1.00 87.31 67 ALA A C 1
ATOM 508 O O . ALA A 1 67 ? -12.773 2.006 29.923 1.00 87.31 67 ALA A O 1
ATOM 509 N N . LYS A 1 68 ? -14.370 2.533 28.434 1.00 88.12 68 LYS A N 1
ATOM 510 C CA . LYS A 1 68 ? -15.291 3.099 29.424 1.00 88.12 68 LYS A CA 1
ATOM 511 C C . LYS A 1 68 ? -15.881 2.006 30.317 1.00 88.12 68 LYS A C 1
ATOM 513 O O . LYS A 1 68 ? -15.931 2.190 31.536 1.00 88.12 68 LYS A O 1
ATOM 518 N N . ASP A 1 69 ? -16.286 0.888 29.728 1.00 82.88 69 ASP A N 1
ATOM 519 C CA . ASP A 1 69 ? -16.876 -0.241 30.445 1.00 82.88 69 ASP A CA 1
ATOM 520 C C . ASP A 1 69 ? -15.843 -0.975 31.305 1.00 82.88 69 ASP A C 1
ATOM 522 O O . ASP A 1 69 ? -16.148 -1.337 32.438 1.00 82.88 69 ASP A O 1
ATOM 526 N N . GLU A 1 70 ? -14.587 -1.076 30.870 1.00 85.06 70 GLU A N 1
ATOM 527 C CA . GLU A 1 70 ? -13.465 -1.556 31.683 1.00 85.06 70 GLU A CA 1
ATOM 528 C C . GLU A 1 70 ? -13.251 -0.686 32.924 1.00 85.06 70 GLU A C 1
ATOM 530 O O . GLU A 1 70 ? -13.120 -1.213 34.035 1.00 85.06 70 GLU A O 1
ATOM 535 N N . GLY A 1 71 ? -13.269 0.641 32.754 1.00 82.75 71 GLY A N 1
ATOM 536 C CA . GLY A 1 71 ? -13.157 1.595 33.857 1.00 82.75 71 GLY A CA 1
ATOM 537 C C . GLY A 1 71 ? -14.335 1.516 34.832 1.00 82.75 71 GLY A C 1
ATOM 538 O O . GLY A 1 71 ? -14.141 1.563 36.049 1.00 82.75 71 GLY A O 1
ATOM 539 N N . HIS A 1 72 ? -15.556 1.340 34.320 1.00 81.12 72 HIS A N 1
ATOM 540 C CA . HIS A 1 72 ? -16.743 1.176 35.156 1.00 81.12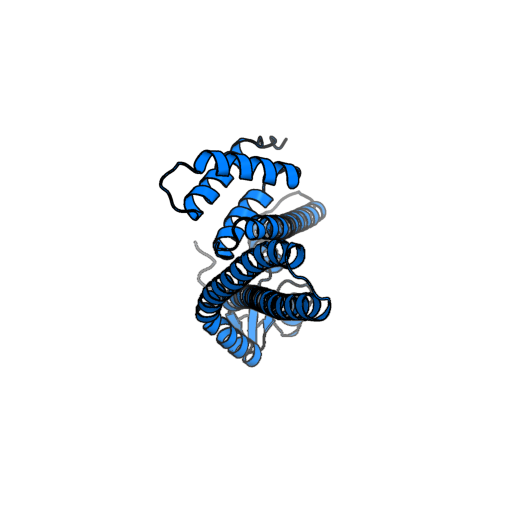 72 HIS A CA 1
ATOM 541 C C . HIS A 1 72 ? -16.746 -0.168 35.891 1.00 81.12 72 HIS A C 1
ATOM 543 O O . HIS A 1 72 ? -16.988 -0.207 37.096 1.00 81.12 72 HIS A O 1
ATOM 549 N N . THR A 1 73 ? -16.386 -1.250 35.204 1.00 78.69 73 THR A N 1
ATOM 550 C CA . THR A 1 73 ? -16.292 -2.605 35.759 1.00 78.69 73 THR A CA 1
ATOM 551 C C . THR A 1 73 ? -15.243 -2.675 36.865 1.00 78.69 73 THR A C 1
ATOM 553 O O . THR A 1 73 ? -15.506 -3.256 37.914 1.00 78.69 73 THR A O 1
ATOM 556 N N . HIS A 1 74 ? -14.095 -2.001 36.710 1.00 76.12 74 HIS A N 1
ATOM 557 C CA . HIS A 1 74 ? -13.098 -1.883 37.784 1.00 76.12 74 HIS A CA 1
ATOM 558 C C . HIS A 1 74 ? -13.664 -1.199 39.038 1.00 76.12 74 HIS A C 1
ATOM 560 O O . HIS A 1 74 ? -13.343 -1.600 40.156 1.00 76.12 74 HIS A O 1
ATOM 566 N N . SER A 1 75 ? -14.539 -0.203 38.873 1.00 75.44 75 SER A N 1
ATOM 567 C CA . SER A 1 75 ? -15.229 0.448 39.992 1.00 75.44 75 SER A CA 1
ATOM 568 C C . SER A 1 75 ? -16.344 -0.420 40.589 1.00 75.44 75 SER A C 1
ATOM 570 O O . SER A 1 75 ? -16.523 -0.419 41.805 1.00 75.44 75 SER A O 1
ATOM 572 N N . ILE A 1 76 ? -17.091 -1.163 39.767 1.00 73.69 76 ILE A N 1
ATOM 573 C CA . ILE A 1 76 ? -18.204 -2.015 40.207 1.00 73.69 76 ILE A CA 1
ATOM 574 C C . ILE A 1 76 ? -17.700 -3.263 40.941 1.00 73.69 76 ILE A C 1
ATOM 576 O O . ILE A 1 76 ? -18.240 -3.604 41.992 1.00 73.69 76 ILE A O 1
ATOM 580 N N . LEU A 1 77 ? -16.652 -3.925 40.440 1.00 77.44 77 LEU A N 1
ATOM 581 C CA . LEU A 1 77 ? -16.068 -5.118 41.069 1.00 77.44 77 LEU A CA 1
ATOM 582 C C . LEU A 1 77 ? -15.598 -4.846 42.503 1.00 77.44 77 LEU A C 1
ATOM 584 O O . LEU A 1 77 ? -15.682 -5.730 43.351 1.00 77.44 77 LEU A O 1
ATOM 588 N N . PHE A 1 78 ? -15.170 -3.614 42.791 1.00 72.06 78 PHE A N 1
ATOM 589 C CA . PHE A 1 78 ? -14.809 -3.186 44.141 1.00 72.06 78 PHE A CA 1
ATOM 590 C C . PHE A 1 78 ? -16.014 -3.117 45.100 1.00 72.06 78 PHE A C 1
ATOM 592 O O . PHE A 1 78 ? -15.859 -3.345 46.297 1.00 72.06 78 PHE A O 1
ATOM 599 N N . HIS A 1 79 ? -17.213 -2.819 44.590 1.00 74.75 79 HIS A N 1
ATOM 600 C CA . HIS A 1 79 ? -18.433 -2.633 45.387 1.00 74.75 79 HIS A CA 1
ATOM 601 C C . HIS A 1 79 ? -19.410 -3.821 45.343 1.00 74.75 79 HIS A C 1
ATOM 603 O O . HIS A 1 79 ? -20.380 -3.840 46.102 1.00 74.75 79 HIS A O 1
ATOM 609 N N . LEU A 1 80 ? -19.193 -4.805 44.467 1.00 76.00 80 LEU A N 1
ATOM 610 C CA . LEU A 1 80 ? -20.046 -5.987 44.355 1.00 76.00 80 LEU A CA 1
ATOM 611 C C . LEU A 1 80 ? -19.755 -7.006 45.462 1.00 76.00 80 LEU A C 1
ATOM 613 O O . LEU A 1 80 ? -18.691 -7.624 45.487 1.00 76.00 80 LEU A O 1
ATOM 617 N N . GLU A 1 81 ? -20.752 -7.267 46.308 1.00 63.94 81 GLU A N 1
ATOM 618 C CA . GLU A 1 81 ? -20.773 -8.435 47.191 1.00 63.94 81 GLU A CA 1
ATOM 619 C C . GLU A 1 81 ? -21.364 -9.652 46.453 1.00 63.94 81 GLU A C 1
ATOM 621 O O . GLU A 1 81 ? -22.526 -9.647 46.030 1.00 63.94 81 GLU A O 1
ATOM 626 N N . GLY A 1 82 ? -20.555 -10.706 46.302 1.00 73.31 82 GLY A N 1
ATOM 627 C CA . GLY A 1 82 ? -20.953 -11.996 45.726 1.00 73.31 82 GLY A CA 1
ATOM 628 C C . GLY A 1 82 ? -20.136 -12.394 44.493 1.00 73.31 82 GLY A C 1
ATOM 629 O O . GLY A 1 82 ? -20.111 -11.678 43.493 1.00 73.31 82 GLY A O 1
ATOM 630 N N . ARG A 1 83 ? -19.502 -13.573 44.562 1.00 76.19 83 ARG A N 1
ATOM 631 C CA . ARG A 1 83 ? -18.602 -14.116 43.528 1.00 76.19 83 ARG A CA 1
ATOM 632 C C . ARG A 1 83 ? -19.293 -14.267 42.167 1.00 76.19 83 ARG A C 1
ATOM 634 O O . ARG A 1 83 ? -18.735 -13.857 41.160 1.00 76.19 83 ARG A O 1
ATOM 641 N N . ASP A 1 84 ? -20.542 -14.726 42.168 1.00 80.31 84 ASP A N 1
ATOM 642 C CA . ASP A 1 84 ? -21.316 -14.978 40.945 1.00 80.31 84 ASP A CA 1
ATOM 643 C C . ASP A 1 84 ? -21.624 -13.690 40.159 1.00 80.31 84 ASP A C 1
ATOM 645 O O . ASP A 1 84 ? -21.641 -13.691 38.932 1.00 80.31 84 ASP A O 1
ATOM 649 N N . LYS A 1 85 ? -21.837 -12.561 40.854 1.00 77.75 85 LYS A N 1
ATOM 650 C CA . LYS A 1 85 ? -22.087 -11.261 40.205 1.00 77.75 85 LYS A CA 1
ATOM 651 C C . LYS A 1 85 ? -20.811 -10.659 39.624 1.00 77.75 85 LYS A C 1
ATOM 653 O O . LYS A 1 85 ? -20.862 -10.021 38.579 1.00 77.75 85 LYS A O 1
ATOM 658 N N . GLN A 1 86 ? -19.681 -10.861 40.302 1.00 79.56 86 GLN A N 1
ATOM 659 C CA . GLN A 1 86 ? -18.369 -10.455 39.800 1.00 79.56 86 GLN A CA 1
ATOM 660 C C . GLN A 1 86 ? -17.986 -11.267 38.556 1.00 79.56 86 GLN A C 1
ATOM 662 O O . GLN A 1 86 ? -17.509 -10.704 37.576 1.00 79.56 86 GLN A O 1
ATOM 667 N N . GLU A 1 87 ? -18.240 -12.576 38.576 1.00 83.81 87 GLU A N 1
ATOM 668 C CA . GLU A 1 87 ? -17.959 -13.472 37.454 1.00 83.81 87 GLU A CA 1
ATOM 669 C C . GLU A 1 87 ? -18.843 -13.170 36.236 1.00 83.81 87 GLU A C 1
ATOM 671 O O . GLU A 1 87 ? -18.333 -13.105 35.121 1.00 83.81 87 GLU A O 1
ATOM 676 N N . ALA A 1 88 ? -20.133 -12.879 36.440 1.00 84.44 88 ALA A N 1
ATOM 677 C CA . ALA A 1 88 ? -21.029 -12.468 35.359 1.00 84.44 88 ALA A CA 1
ATOM 678 C C . ALA A 1 88 ? -20.575 -11.167 34.668 1.00 84.44 88 ALA A C 1
ATOM 680 O O . ALA A 1 88 ? -20.619 -11.074 33.441 1.00 84.44 88 ALA A O 1
ATOM 681 N N . GLU A 1 89 ? -20.106 -10.175 35.431 1.00 82.00 89 GLU A N 1
ATOM 682 C CA . GLU A 1 89 ? -19.661 -8.901 34.855 1.00 82.00 89 GLU A CA 1
ATOM 683 C C . GLU A 1 89 ? -18.307 -9.023 34.140 1.00 82.00 89 GLU A C 1
ATOM 685 O O . GLU A 1 89 ? -18.100 -8.413 33.091 1.00 82.00 89 GLU A O 1
ATOM 690 N N . LEU A 1 90 ? -17.411 -9.888 34.631 1.00 85.38 90 LEU A N 1
ATOM 691 C CA . LEU A 1 90 ? -16.181 -10.245 33.917 1.00 85.38 90 LEU A CA 1
ATOM 692 C C . LEU A 1 90 ? -16.469 -10.986 32.605 1.00 85.38 90 LEU A C 1
ATOM 694 O O . LEU A 1 90 ? -15.852 -10.670 31.591 1.00 85.38 90 LEU A O 1
ATOM 698 N N . GLN A 1 91 ? -17.427 -11.918 32.596 1.00 87.56 91 GLN A N 1
ATOM 699 C CA . GLN A 1 91 ? -17.841 -12.613 31.373 1.00 87.56 91 GLN A CA 1
ATOM 700 C C . GLN A 1 91 ? -18.440 -11.647 30.343 1.00 87.56 91 GLN A C 1
ATOM 702 O O . GLN A 1 91 ? -18.141 -11.756 29.155 1.00 87.56 91 GLN A O 1
ATOM 707 N N . ARG A 1 92 ? -19.245 -10.666 30.779 1.00 88.81 92 ARG A N 1
ATOM 708 C CA . ARG A 1 92 ? -19.764 -9.620 29.884 1.00 88.81 92 ARG A CA 1
ATOM 709 C C . ARG A 1 92 ? -18.628 -8.812 29.254 1.00 88.81 92 ARG A C 1
ATOM 711 O O . ARG A 1 92 ? -18.606 -8.635 28.037 1.00 88.81 92 ARG A O 1
ATOM 718 N N . LEU A 1 93 ? -17.665 -8.387 30.073 1.00 88.00 93 LEU A N 1
ATOM 719 C CA . LEU A 1 93 ? -16.495 -7.640 29.619 1.00 88.00 93 LEU A CA 1
ATOM 720 C C . LEU A 1 93 ? -15.639 -8.454 28.633 1.00 88.00 93 LEU A C 1
ATOM 722 O O . LEU A 1 93 ? -15.138 -7.910 27.654 1.00 88.00 93 LEU A O 1
ATOM 726 N N . GLU A 1 94 ? -15.471 -9.760 28.853 1.00 88.31 94 GLU A N 1
ATOM 727 C CA . GLU A 1 94 ? -14.753 -10.633 27.915 1.00 88.31 94 GLU A CA 1
ATOM 728 C C . GLU A 1 94 ? -15.448 -10.732 26.552 1.00 88.31 94 GLU A C 1
ATOM 730 O O . GLU A 1 94 ? -14.774 -10.701 25.521 1.00 88.31 94 GLU A O 1
ATOM 735 N N . VAL A 1 95 ? -16.783 -10.792 26.525 1.00 90.69 95 VAL A N 1
ATOM 736 C CA . VAL A 1 95 ? -17.554 -10.772 25.271 1.00 90.69 95 VAL A CA 1
ATOM 737 C C . VAL A 1 95 ? -17.365 -9.441 24.536 1.00 90.69 95 VAL A C 1
ATOM 739 O O . VAL A 1 95 ? -17.126 -9.440 23.327 1.00 90.69 95 VAL A O 1
ATOM 742 N N . GLU A 1 96 ? -17.405 -8.313 25.248 1.00 87.69 96 GLU A N 1
ATOM 743 C CA . GLU A 1 96 ? -17.159 -6.981 24.675 1.00 87.69 96 GLU A CA 1
ATOM 744 C C . GLU A 1 96 ? -15.711 -6.826 24.172 1.00 87.69 96 GLU A C 1
ATOM 746 O O . GLU A 1 96 ? -15.488 -6.293 23.083 1.00 87.69 96 GLU A O 1
ATOM 751 N N . ARG A 1 97 ? -14.721 -7.368 24.899 1.00 88.38 97 ARG A N 1
ATOM 752 C CA . ARG A 1 97 ? -13.318 -7.439 24.450 1.00 88.38 97 ARG A CA 1
ATOM 753 C C . ARG A 1 97 ? -13.172 -8.236 23.165 1.00 88.38 97 ARG A C 1
ATOM 755 O O . ARG A 1 97 ? -12.486 -7.787 22.248 1.00 88.38 97 ARG A O 1
ATOM 762 N N . ALA A 1 98 ? -13.803 -9.406 23.091 1.00 90.88 98 ALA A N 1
ATOM 763 C CA . ALA A 1 98 ? -13.760 -10.248 21.903 1.00 90.88 98 ALA A CA 1
ATOM 764 C C . ALA A 1 98 ? -14.408 -9.551 20.697 1.00 90.88 98 ALA A C 1
ATOM 766 O O . ALA A 1 98 ? -13.870 -9.620 19.592 1.00 90.88 98 ALA A O 1
ATOM 767 N N . ALA A 1 99 ? -15.517 -8.835 20.909 1.00 89.00 99 ALA A N 1
ATOM 768 C CA . ALA A 1 99 ? -16.169 -8.047 19.868 1.00 89.00 99 ALA A CA 1
ATOM 769 C C . ALA A 1 99 ? -15.266 -6.908 19.364 1.00 89.00 99 ALA A C 1
ATOM 771 O O . ALA A 1 99 ? -15.020 -6.818 18.164 1.00 89.00 99 ALA A O 1
ATOM 772 N N . ALA A 1 100 ? -14.691 -6.098 20.259 1.00 88.06 100 ALA A N 1
ATOM 773 C CA . ALA A 1 100 ? -13.786 -5.014 19.871 1.00 88.06 100 ALA A CA 1
ATOM 774 C C . ALA A 1 100 ? -12.511 -5.527 19.171 1.00 88.06 100 ALA A C 1
ATOM 776 O O . ALA A 1 100 ? -12.045 -4.930 18.201 1.00 88.06 100 ALA A O 1
ATOM 777 N N . ALA A 1 101 ? -11.956 -6.655 19.629 1.00 88.69 101 ALA A N 1
ATOM 778 C CA . ALA A 1 101 ? -10.803 -7.289 18.991 1.00 88.69 101 ALA A CA 1
ATOM 779 C C . ALA A 1 101 ? -11.126 -7.793 17.576 1.00 88.69 101 ALA A C 1
ATOM 781 O O . ALA A 1 101 ? -10.279 -7.706 16.686 1.00 88.69 101 ALA A O 1
ATOM 782 N N . LYS A 1 102 ? -12.347 -8.294 17.357 1.00 91.88 102 LYS A N 1
ATOM 783 C CA . LYS A 1 102 ? -12.815 -8.709 16.035 1.00 91.88 102 LYS A CA 1
ATOM 784 C C . LYS A 1 102 ? -12.910 -7.520 15.076 1.00 91.88 102 LYS A C 1
ATOM 786 O O . LYS A 1 102 ? -12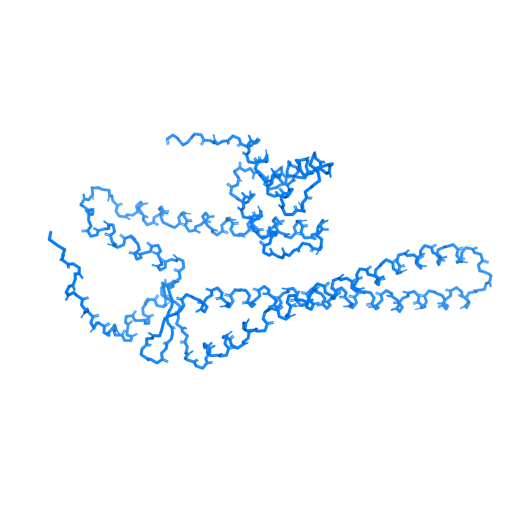.314 -7.590 14.009 1.00 91.88 102 LYS A O 1
ATOM 791 N N . GLU A 1 103 ? -13.551 -6.425 15.484 1.00 87.12 103 GLU A N 1
ATOM 792 C CA . GLU A 1 103 ? -13.642 -5.203 14.663 1.00 87.12 103 GLU A CA 1
ATOM 793 C C . GLU A 1 103 ? -12.250 -4.682 14.272 1.00 87.12 103 GLU A C 1
ATOM 795 O O . GLU A 1 103 ? -11.986 -4.324 13.126 1.00 87.12 103 GLU A O 1
ATOM 800 N N . GLN A 1 104 ? -11.298 -4.718 15.209 1.00 84.62 104 GLN A N 1
ATOM 801 C CA . GLN A 1 104 ? -9.919 -4.330 14.926 1.00 84.62 104 GLN A CA 1
ATOM 802 C C . GLN A 1 104 ? -9.224 -5.276 13.931 1.00 84.62 104 GLN A C 1
ATOM 804 O O . GLN A 1 104 ? -8.415 -4.825 13.117 1.00 84.62 104 GLN A O 1
ATOM 809 N N . SER A 1 105 ? -9.511 -6.579 13.996 1.00 87.88 105 SER A N 1
ATOM 810 C CA . SER A 1 105 ? -8.989 -7.571 13.051 1.00 87.88 105 SER A CA 1
ATOM 811 C C . SER A 1 105 ? -9.552 -7.367 11.645 1.00 87.88 105 SER A C 1
ATOM 813 O O . SER A 1 105 ? -8.805 -7.489 10.673 1.00 87.88 105 SER A O 1
ATOM 815 N N . ASP A 1 106 ? -10.838 -7.043 11.533 1.00 87.31 106 ASP A N 1
ATOM 816 C CA . ASP A 1 106 ? -11.506 -6.809 10.251 1.00 87.31 106 ASP A CA 1
ATOM 817 C C . ASP A 1 106 ? -10.896 -5.583 9.543 1.00 87.31 106 ASP A C 1
ATOM 819 O O . ASP A 1 106 ? -10.505 -5.676 8.375 1.00 87.31 106 ASP A O 1
ATOM 823 N N . VAL A 1 107 ? -10.618 -4.502 10.288 1.00 85.31 107 VAL A N 1
ATOM 824 C CA . VAL A 1 107 ? -9.881 -3.326 9.782 1.00 85.31 107 VAL A CA 1
ATOM 825 C C . VAL A 1 107 ? -8.490 -3.696 9.253 1.00 85.31 107 VAL A C 1
ATOM 827 O O . VAL A 1 107 ? -8.085 -3.226 8.189 1.00 85.31 107 VAL A O 1
ATOM 830 N N . VAL A 1 108 ? -7.742 -4.544 9.968 1.00 84.25 108 VAL A N 1
ATOM 831 C CA . VAL A 1 108 ? -6.396 -4.976 9.540 1.00 84.25 108 VAL A CA 1
ATOM 832 C C . VAL A 1 108 ? -6.464 -5.818 8.265 1.00 84.25 108 VAL A C 1
ATOM 834 O O . VAL A 1 108 ? -5.652 -5.634 7.354 1.00 84.25 108 VAL A O 1
ATOM 837 N N . ALA A 1 109 ? -7.438 -6.724 8.172 1.00 86.94 109 ALA A N 1
ATOM 838 C CA . ALA A 1 109 ? -7.646 -7.536 6.979 1.00 86.94 109 ALA A CA 1
ATOM 839 C C . ALA A 1 109 ? -8.010 -6.666 5.764 1.00 86.94 109 ALA A C 1
ATOM 841 O O . ALA A 1 109 ? -7.494 -6.881 4.661 1.00 86.94 109 ALA A O 1
ATOM 842 N N . LEU A 1 110 ? -8.858 -5.656 5.969 1.00 87.56 110 LEU A N 1
ATOM 843 C CA . LEU A 1 110 ? -9.265 -4.735 4.918 1.00 87.56 110 LEU A CA 1
ATOM 844 C C . LEU A 1 110 ? -8.108 -3.837 4.451 1.00 87.56 110 LEU A C 1
ATOM 846 O O . LEU A 1 110 ? -7.927 -3.675 3.243 1.00 87.56 110 LEU A O 1
ATOM 850 N N . ASP A 1 111 ? -7.283 -3.326 5.373 1.00 83.19 111 ASP A N 1
ATOM 851 C CA . ASP A 1 111 ? -6.078 -2.538 5.060 1.00 83.19 111 ASP A CA 1
ATOM 852 C C . ASP A 1 111 ? -5.076 -3.342 4.218 1.00 83.19 111 ASP A C 1
ATOM 854 O O . ASP A 1 111 ? -4.609 -2.869 3.178 1.00 83.19 111 ASP A O 1
ATOM 858 N N . SER A 1 112 ? -4.809 -4.597 4.601 1.00 87.00 112 SER A N 1
ATOM 859 C CA . SER A 1 112 ? -3.939 -5.490 3.822 1.00 87.00 112 SER A CA 1
ATOM 860 C C . SER A 1 112 ? -4.465 -5.679 2.399 1.00 87.00 112 SER A C 1
ATOM 862 O O . SER A 1 112 ? -3.713 -5.567 1.431 1.00 87.00 112 SER A O 1
ATOM 864 N N . LYS A 1 113 ? -5.774 -5.907 2.250 1.00 89.94 113 LYS A N 1
ATOM 865 C CA . LYS A 1 113 ? -6.396 -6.091 0.936 1.00 89.94 113 LYS A CA 1
ATOM 866 C C . LYS A 1 113 ? -6.334 -4.815 0.087 1.00 89.94 113 LYS A C 1
ATOM 868 O O . LYS A 1 113 ? -6.134 -4.896 -1.123 1.00 89.94 113 LYS A O 1
ATOM 873 N N . ILE A 1 114 ? -6.478 -3.636 0.694 1.00 86.69 114 ILE A N 1
ATOM 874 C CA . ILE A 1 114 ? -6.319 -2.347 0.001 1.00 86.69 114 ILE A CA 1
ATOM 875 C C . ILE A 1 114 ? -4.880 -2.167 -0.489 1.00 86.69 114 ILE A C 1
ATOM 877 O O . ILE A 1 114 ? -4.683 -1.776 -1.641 1.00 86.69 114 ILE A O 1
ATOM 881 N N . LYS A 1 115 ? -3.878 -2.495 0.336 1.00 85.31 115 LYS A N 1
ATOM 882 C CA . LYS A 1 115 ? -2.457 -2.441 -0.050 1.00 85.31 115 LYS A CA 1
ATOM 883 C C . LYS A 1 115 ? -2.166 -3.337 -1.259 1.00 85.31 115 LYS A C 1
ATOM 885 O O . LYS A 1 115 ? -1.575 -2.863 -2.234 1.00 85.31 115 LYS A O 1
ATOM 890 N N . ASP A 1 116 ? -2.681 -4.565 -1.261 1.00 87.94 116 ASP A N 1
ATOM 891 C CA . ASP A 1 116 ? -2.549 -5.489 -2.395 1.00 87.94 116 ASP A CA 1
ATOM 892 C C . ASP A 1 116 ? -3.196 -4.934 -3.674 1.00 87.94 116 ASP A C 1
ATOM 894 O O . ASP A 1 116 ? -2.621 -5.002 -4.765 1.00 87.94 116 ASP A O 1
ATOM 898 N N . LEU A 1 117 ? -4.388 -4.338 -3.561 1.00 88.88 117 LEU A N 1
ATOM 899 C CA . LEU A 1 117 ? -5.085 -3.733 -4.698 1.00 88.88 117 LEU A CA 1
ATOM 900 C C . LEU A 1 117 ? -4.367 -2.492 -5.239 1.00 88.88 117 LEU A C 1
ATOM 902 O O . LEU A 1 117 ? -4.343 -2.289 -6.452 1.00 88.88 117 LEU A O 1
ATOM 906 N N . ILE A 1 118 ? -3.750 -1.676 -4.382 1.00 85.38 118 ILE A N 1
ATOM 907 C CA . ILE A 1 118 ? -2.917 -0.543 -4.812 1.00 85.38 118 ILE A CA 1
ATOM 908 C C . ILE A 1 118 ? -1.704 -1.050 -5.595 1.00 85.38 118 ILE A C 1
ATOM 910 O O . ILE A 1 118 ? -1.371 -0.492 -6.646 1.00 85.38 118 ILE A O 1
ATOM 914 N N . GLN A 1 119 ? -1.064 -2.125 -5.129 1.00 84.75 119 GLN A N 1
ATOM 915 C CA . GLN A 1 119 ? 0.050 -2.742 -5.845 1.00 84.75 119 GLN A CA 1
ATOM 916 C C . GLN A 1 119 ? -0.398 -3.292 -7.206 1.00 84.75 119 GLN A C 1
ATOM 918 O O . GLN A 1 119 ? 0.247 -3.001 -8.217 1.00 84.75 119 GLN A O 1
ATOM 923 N N . LYS A 1 120 ? -1.527 -4.014 -7.256 1.00 89.12 120 LYS A N 1
ATOM 924 C CA . LYS A 1 120 ? -2.135 -4.489 -8.509 1.00 89.12 120 LYS A CA 1
ATOM 925 C C . LYS A 1 120 ? -2.427 -3.331 -9.462 1.00 89.12 120 LYS A C 1
ATOM 927 O O . LYS A 1 120 ? -1.957 -3.370 -10.594 1.00 89.12 120 LYS A O 1
ATOM 932 N N . LYS A 1 121 ? -3.092 -2.270 -8.985 1.00 89.06 121 LYS A N 1
ATOM 933 C CA . LYS A 1 121 ? -3.392 -1.057 -9.766 1.00 89.06 121 LYS A CA 1
ATOM 934 C C . LYS A 1 121 ? -2.131 -0.449 -10.362 1.00 89.06 121 LYS A C 1
ATOM 936 O O . LYS A 1 121 ? -2.082 -0.125 -11.543 1.00 89.06 121 LYS A O 1
ATOM 941 N N . SER A 1 122 ? -1.096 -0.312 -9.538 1.00 84.25 122 SER A N 1
ATOM 942 C CA . SER A 1 122 ? 0.181 0.239 -9.971 1.00 84.25 122 SER A CA 1
ATOM 943 C C . SER A 1 122 ? 0.782 -0.573 -11.121 1.00 84.25 122 SER A C 1
ATOM 945 O O . SER A 1 122 ? 1.335 0.015 -12.044 1.00 84.25 122 SER A O 1
ATOM 947 N N . ILE A 1 123 ? 0.685 -1.905 -11.089 1.00 86.06 123 ILE A N 1
ATOM 948 C CA . ILE A 1 123 ? 1.176 -2.777 -12.164 1.00 86.06 123 ILE A CA 1
ATOM 949 C C . ILE A 1 123 ? 0.288 -2.656 -13.411 1.00 86.06 123 ILE A C 1
ATOM 951 O O . ILE A 1 123 ? 0.813 -2.415 -14.497 1.00 86.06 123 ILE A O 1
ATOM 955 N N . THR A 1 124 ? -1.036 -2.764 -13.266 1.00 88.69 124 THR A N 1
ATOM 956 C CA . THR A 1 124 ? -1.983 -2.745 -14.396 1.00 88.69 124 THR A CA 1
ATOM 957 C C . THR A 1 124 ? -1.990 -1.414 -15.143 1.00 88.69 124 THR A C 1
ATOM 959 O O . THR A 1 124 ? -2.088 -1.412 -16.367 1.00 88.69 124 THR A O 1
ATOM 962 N N . ASP A 1 125 ? -1.820 -0.287 -14.442 1.00 87.25 125 ASP A N 1
ATOM 963 C CA . ASP A 1 125 ? -1.757 1.053 -15.049 1.00 87.25 125 ASP A CA 1
ATOM 964 C C . ASP A 1 125 ? -0.542 1.223 -15.981 1.00 87.25 125 ASP A C 1
ATOM 966 O O . ASP A 1 125 ? -0.531 2.097 -16.847 1.00 87.25 125 ASP A O 1
ATOM 970 N N . ARG A 1 126 ? 0.502 0.404 -15.796 1.00 85.00 126 ARG A N 1
ATOM 971 C CA . ARG A 1 126 ? 1.750 0.435 -16.576 1.00 85.00 126 ARG A CA 1
ATOM 972 C C . ARG A 1 126 ? 1.795 -0.620 -17.683 1.00 85.00 126 ARG A C 1
ATOM 974 O O . ARG A 1 126 ? 2.805 -0.707 -18.383 1.00 85.00 126 ARG A O 1
ATOM 981 N N . MET A 1 127 ? 0.755 -1.441 -17.814 1.00 89.38 127 MET A N 1
ATOM 982 C CA . MET A 1 127 ? 0.702 -2.532 -18.782 1.00 89.38 127 MET A CA 1
ATOM 983 C C . MET A 1 127 ? 0.161 -2.087 -20.140 1.00 89.38 127 MET A C 1
ATOM 985 O O . MET A 1 127 ? -0.766 -1.288 -20.233 1.00 89.38 127 MET A O 1
ATOM 989 N N . VAL A 1 128 ? 0.737 -2.647 -21.202 1.00 87.19 128 VAL A N 1
ATOM 990 C CA . VAL A 1 128 ? 0.392 -2.380 -22.601 1.00 87.19 128 VAL A CA 1
ATOM 991 C C . VAL A 1 128 ? 0.109 -3.716 -23.298 1.00 87.19 128 VAL A C 1
ATOM 993 O O . VAL A 1 128 ? 0.848 -4.675 -23.064 1.00 87.19 128 VAL A O 1
ATOM 996 N N . PRO A 1 129 ? -0.936 -3.811 -24.140 1.00 88.00 129 PRO A N 1
ATOM 997 C CA . PRO A 1 129 ? -1.242 -5.041 -24.862 1.00 88.00 129 PRO A CA 1
ATOM 998 C C . PRO A 1 129 ? -0.143 -5.395 -25.876 1.00 88.00 129 PRO A C 1
ATOM 1000 O O . PRO A 1 129 ? 0.323 -4.535 -26.625 1.00 88.00 129 PRO A O 1
ATOM 1003 N N . TYR A 1 130 ? 0.228 -6.673 -25.929 1.00 83.50 130 TYR A N 1
ATOM 1004 C CA . TYR A 1 130 ? 1.204 -7.238 -26.857 1.00 83.50 130 TYR A CA 1
ATOM 1005 C C . TYR A 1 130 ? 0.878 -8.711 -27.137 1.00 83.50 130 TYR A C 1
ATOM 1007 O O . TYR A 1 130 ? 0.871 -9.524 -26.223 1.00 83.50 130 TYR A O 1
ATOM 1015 N N . ASP A 1 131 ? 0.601 -9.048 -28.397 1.00 81.88 131 ASP A N 1
ATOM 1016 C CA . ASP A 1 131 ? 0.369 -10.424 -28.879 1.00 81.88 131 ASP A CA 1
ATOM 1017 C C . ASP A 1 131 ? -0.591 -11.288 -28.026 1.00 81.88 131 ASP A C 1
ATOM 1019 O O . ASP A 1 131 ? -0.350 -12.458 -27.752 1.00 81.88 131 ASP A O 1
ATOM 1023 N N . GLY A 1 132 ? -1.703 -10.698 -27.571 1.00 81.38 132 GLY A N 1
ATOM 1024 C CA . GLY A 1 132 ? -2.693 -11.391 -26.731 1.00 81.38 132 GLY A CA 1
ATOM 1025 C C . GLY A 1 132 ? -2.361 -11.426 -25.233 1.00 81.38 132 GLY A C 1
ATOM 1026 O O . GLY A 1 132 ? -3.190 -11.874 -24.443 1.00 81.38 132 GLY A O 1
ATOM 1027 N N . GLU A 1 133 ? -1.208 -10.892 -24.836 1.00 87.81 133 GLU A N 1
ATOM 1028 C CA . GLU A 1 133 ? -0.773 -10.691 -23.454 1.00 87.81 133 GLU A CA 1
ATOM 1029 C C . GLU A 1 133 ? -0.666 -9.194 -23.116 1.00 87.81 133 GLU A C 1
ATOM 1031 O O . GLU A 1 133 ? -0.888 -8.312 -23.951 1.00 87.81 133 GLU A O 1
ATOM 1036 N N . TYR A 1 134 ? -0.335 -8.900 -21.862 1.00 89.75 134 TYR A N 1
ATOM 1037 C CA . TYR A 1 134 ? -0.077 -7.565 -21.342 1.00 89.75 134 TYR A CA 1
ATOM 1038 C C . TYR A 1 134 ? 1.330 -7.497 -20.759 1.00 89.75 134 TYR A C 1
ATOM 1040 O O . TYR A 1 134 ? 1.716 -8.309 -19.917 1.00 89.75 134 TYR A O 1
ATOM 1048 N N . LEU A 1 135 ? 2.094 -6.498 -21.197 1.00 90.69 135 LEU A N 1
ATOM 1049 C CA . LEU A 1 135 ? 3.488 -6.306 -20.814 1.00 90.69 135 LEU A CA 1
ATOM 1050 C C . LEU A 1 135 ? 3.668 -4.984 -20.082 1.00 90.69 135 LEU A C 1
ATOM 1052 O O . LEU A 1 135 ? 3.132 -3.959 -20.491 1.00 90.69 135 LEU A O 1
ATOM 1056 N N . SER A 1 136 ? 4.485 -4.983 -19.036 1.00 89.88 136 SER A N 1
ATOM 1057 C CA . SER A 1 136 ? 4.977 -3.755 -18.403 1.00 89.88 136 SER A CA 1
ATOM 1058 C C . SER A 1 136 ? 6.460 -3.876 -18.095 1.00 89.88 136 SER A C 1
ATOM 1060 O O . SER A 1 136 ? 6.966 -4.968 -17.838 1.00 89.88 136 SER A O 1
ATOM 1062 N N . LEU A 1 137 ? 7.168 -2.748 -18.091 1.00 89.50 137 LEU A N 1
ATOM 1063 C CA . LEU A 1 137 ? 8.534 -2.709 -17.583 1.00 89.50 137 LEU A CA 1
ATOM 1064 C C . LEU A 1 137 ? 8.513 -2.770 -16.056 1.00 89.50 137 LEU A C 1
ATOM 1066 O O . LEU A 1 137 ? 7.760 -2.050 -15.393 1.00 89.50 137 LEU A O 1
ATOM 1070 N N . THR A 1 138 ? 9.395 -3.586 -15.491 1.00 87.56 138 THR A N 1
ATOM 1071 C CA . THR A 1 138 ? 9.707 -3.517 -14.061 1.00 87.56 138 THR A CA 1
ATOM 1072 C C . THR A 1 138 ? 10.550 -2.270 -13.769 1.00 87.56 138 THR A C 1
ATOM 1074 O O . THR A 1 138 ? 11.025 -1.597 -14.686 1.00 87.56 138 THR A O 1
ATOM 1077 N N . GLY A 1 139 ? 10.803 -1.967 -12.491 1.00 82.12 139 GLY A N 1
ATOM 1078 C CA . GLY A 1 139 ? 11.738 -0.891 -12.129 1.00 82.12 139 GLY A CA 1
ATOM 1079 C C . GLY A 1 139 ? 13.124 -1.082 -12.763 1.00 82.12 139 GLY A C 1
ATOM 1080 O O . GLY A 1 139 ? 13.679 -0.147 -13.337 1.00 82.12 139 GLY A O 1
ATOM 1081 N N . LEU A 1 140 ? 13.634 -2.318 -12.758 1.00 83.88 140 LEU A N 1
ATOM 1082 C CA . LEU A 1 140 ? 14.896 -2.676 -13.408 1.00 83.88 140 LEU A CA 1
ATOM 1083 C C . LEU A 1 140 ? 14.818 -2.547 -14.941 1.00 83.88 140 LEU A C 1
ATOM 1085 O O . LEU A 1 140 ? 15.775 -2.091 -15.573 1.00 83.88 140 LEU A O 1
ATOM 1089 N N . GLY A 1 141 ? 13.681 -2.912 -15.541 1.00 85.12 141 GLY A N 1
ATOM 1090 C CA . GLY A 1 141 ? 13.418 -2.747 -16.971 1.00 85.12 141 GLY A CA 1
ATOM 1091 C C . GLY A 1 141 ? 13.433 -1.285 -17.411 1.00 85.12 141 GLY A C 1
ATOM 1092 O O . GLY A 1 141 ? 14.102 -0.950 -18.385 1.00 85.12 141 GLY A O 1
ATOM 1093 N N . VAL A 1 142 ? 12.766 -0.400 -16.662 1.00 83.69 142 VAL A N 1
ATOM 1094 C CA . VAL A 1 142 ? 12.748 1.050 -16.929 1.00 83.69 142 VAL A CA 1
ATOM 1095 C C . VAL A 1 142 ? 14.154 1.642 -16.849 1.00 83.69 142 VAL A C 1
ATOM 1097 O O . VAL A 1 142 ? 14.567 2.352 -17.766 1.00 83.69 142 VAL A O 1
ATOM 1100 N N . LEU A 1 143 ? 14.906 1.325 -15.788 1.00 80.06 143 LEU A N 1
ATOM 1101 C CA . LEU A 1 143 ? 16.293 1.780 -15.641 1.00 80.06 143 LEU A CA 1
ATOM 1102 C C . LEU A 1 143 ? 17.158 1.300 -16.809 1.00 80.06 143 LEU A C 1
ATOM 1104 O O . LEU A 1 143 ? 17.915 2.080 -17.380 1.00 80.06 143 LEU A O 1
ATOM 1108 N N . THR A 1 144 ? 17.003 0.037 -17.211 1.00 79.62 144 THR A N 1
ATOM 1109 C CA . THR A 1 144 ? 17.771 -0.544 -18.318 1.00 79.62 144 THR A CA 1
ATOM 1110 C C . THR A 1 144 ? 17.414 0.076 -19.668 1.00 79.62 144 THR A C 1
ATOM 1112 O O . THR A 1 144 ? 18.315 0.344 -20.460 1.00 79.62 144 THR A O 1
ATOM 1115 N N . LEU A 1 145 ? 16.135 0.355 -19.929 1.00 80.31 145 LEU A N 1
ATOM 1116 C CA . LEU A 1 145 ? 15.688 0.968 -21.180 1.00 80.31 145 LEU A CA 1
ATOM 1117 C C . LEU A 1 145 ? 16.135 2.430 -21.310 1.00 80.31 145 LEU A C 1
ATOM 1119 O O . LEU A 1 145 ? 16.662 2.823 -22.351 1.00 80.31 145 LEU A O 1
ATOM 1123 N N . ASN A 1 146 ? 15.947 3.233 -20.258 1.00 73.62 146 ASN A N 1
ATOM 1124 C CA . ASN A 1 146 ? 16.394 4.629 -20.248 1.00 73.62 146 ASN A CA 1
ATOM 1125 C C . ASN A 1 146 ? 17.906 4.724 -20.469 1.00 73.62 146 ASN A C 1
ATOM 1127 O O . ASN A 1 146 ? 18.387 5.604 -21.180 1.00 73.62 146 ASN A O 1
ATOM 1131 N N . ASP A 1 147 ? 18.641 3.772 -19.913 1.00 64.88 147 ASP A N 1
ATOM 1132 C CA . ASP A 1 147 ? 20.083 3.681 -20.043 1.00 64.88 147 ASP A CA 1
ATOM 1133 C C . ASP A 1 147 ? 20.539 3.204 -21.437 1.00 64.88 147 ASP A C 1
ATOM 1135 O O . ASP A 1 147 ? 21.479 3.769 -21.986 1.00 64.88 147 ASP A O 1
ATOM 1139 N N . LEU A 1 148 ? 19.846 2.259 -22.092 1.00 68.94 148 LEU A N 1
ATOM 1140 C CA . LEU A 1 148 ? 20.125 1.891 -23.496 1.00 68.94 148 LEU A CA 1
ATOM 1141 C C . LEU A 1 148 ? 20.074 3.103 -24.435 1.00 68.94 148 LEU A C 1
ATOM 1143 O O . LEU A 1 148 ? 20.903 3.227 -25.340 1.00 68.94 148 LEU A O 1
ATOM 1147 N N . ASN A 1 149 ? 19.136 4.021 -24.195 1.00 61.34 149 ASN A N 1
ATOM 1148 C CA . ASN A 1 149 ? 19.068 5.267 -24.947 1.00 61.34 149 ASN A CA 1
ATOM 1149 C C . ASN A 1 149 ? 20.312 6.129 -24.711 1.00 61.34 149 ASN A C 1
ATOM 1151 O O . ASN A 1 149 ? 20.879 6.624 -25.677 1.00 61.34 149 ASN A O 1
ATOM 1155 N N . VAL A 1 150 ? 20.796 6.256 -23.473 1.00 60.53 150 VAL A N 1
ATOM 1156 C CA . VAL A 1 150 ? 22.028 7.005 -23.163 1.00 60.53 150 VAL A CA 1
ATOM 1157 C C . VAL A 1 150 ? 23.270 6.322 -23.752 1.00 60.53 150 VAL A C 1
ATOM 1159 O O . VAL A 1 150 ? 24.114 7.001 -24.335 1.00 60.53 150 VAL A O 1
ATOM 1162 N N . ARG A 1 151 ? 23.366 4.989 -23.681 1.00 57.62 151 ARG A N 1
ATOM 1163 C CA . ARG A 1 151 ? 24.463 4.178 -24.248 1.00 57.62 151 ARG A CA 1
ATOM 1164 C C . ARG A 1 151 ? 24.602 4.328 -25.760 1.00 57.62 151 ARG A C 1
ATOM 1166 O O . ARG A 1 151 ? 25.719 4.403 -26.253 1.00 57.62 151 ARG A O 1
ATOM 1173 N N . ASN A 1 152 ? 23.490 4.434 -26.489 1.00 57.69 152 ASN A N 1
ATOM 1174 C CA . ASN A 1 152 ? 23.520 4.689 -27.933 1.00 57.69 152 ASN A CA 1
ATOM 1175 C C . ASN A 1 152 ? 24.124 6.062 -28.290 1.00 57.69 152 ASN A C 1
ATOM 1177 O O . ASN A 1 152 ? 24.528 6.265 -29.433 1.00 57.69 152 ASN A O 1
ATOM 1181 N N . TYR A 1 153 ? 24.202 6.992 -27.330 1.00 54.62 153 TYR A N 1
ATOM 1182 C CA . TYR A 1 153 ? 24.777 8.328 -27.512 1.00 54.62 153 TYR A CA 1
ATOM 1183 C C . TYR A 1 153 ? 26.122 8.541 -26.790 1.00 54.62 153 TYR A C 1
ATOM 1185 O O . TYR A 1 153 ? 26.843 9.478 -27.138 1.00 54.62 153 TYR A O 1
ATOM 1193 N N . ARG A 1 154 ? 26.498 7.698 -25.816 1.00 53.91 154 ARG A N 1
ATOM 1194 C CA . ARG A 1 154 ? 27.772 7.792 -25.081 1.00 53.91 154 ARG A CA 1
ATOM 1195 C C . ARG A 1 154 ? 28.843 6.898 -25.715 1.00 53.91 154 ARG A C 1
ATOM 1197 O O . ARG A 1 154 ? 28.840 5.688 -25.535 1.00 53.91 154 ARG A O 1
ATOM 1204 N N . VAL A 1 155 ? 29.827 7.519 -26.362 1.00 53.06 155 VAL A N 1
ATOM 1205 C CA . VAL A 1 155 ? 31.182 6.955 -26.464 1.00 53.06 155 VAL A CA 1
ATOM 1206 C C . VAL A 1 155 ? 31.912 7.434 -25.207 1.00 53.06 155 VAL A C 1
ATOM 1208 O O . VAL A 1 155 ? 32.250 8.610 -25.114 1.00 53.06 155 VAL A O 1
ATOM 1211 N N . SER A 1 156 ? 32.025 6.592 -24.179 1.00 56.50 156 SER A N 1
ATOM 1212 C CA . SER A 1 156 ? 32.646 6.955 -22.897 1.00 56.50 156 SER A CA 1
ATOM 1213 C C . SER A 1 156 ? 33.695 5.919 -22.507 1.00 56.50 156 SER A C 1
ATOM 1215 O O . SER A 1 156 ? 33.444 4.726 -22.637 1.00 56.50 156 SER A O 1
ATOM 1217 N N . ASP A 1 157 ? 34.841 6.392 -22.011 1.00 55.72 157 ASP A N 1
ATOM 1218 C CA . ASP A 1 157 ? 36.002 5.577 -21.618 1.00 55.72 157 ASP A CA 1
ATOM 1219 C C . ASP A 1 157 ? 35.875 4.932 -20.216 1.00 55.72 157 ASP A C 1
ATOM 1221 O O . ASP A 1 157 ? 36.831 4.344 -19.716 1.00 55.72 157 ASP A O 1
ATOM 1225 N N . MET A 1 158 ? 34.723 5.056 -19.542 1.00 55.84 158 MET A N 1
ATOM 1226 C CA . MET A 1 158 ? 34.484 4.407 -18.244 1.00 55.84 158 MET A CA 1
ATOM 1227 C C . MET A 1 158 ? 34.211 2.906 -18.417 1.00 55.84 158 MET A C 1
ATOM 1229 O O . MET A 1 158 ? 33.397 2.518 -19.257 1.00 55.84 158 MET A O 1
ATOM 1233 N N . GLU A 1 159 ? 34.854 2.059 -17.602 1.00 58.62 159 GLU A N 1
ATOM 1234 C CA . GLU A 1 159 ? 34.602 0.614 -17.624 1.00 58.62 159 GLU A CA 1
ATOM 1235 C C . GLU A 1 159 ? 33.147 0.273 -17.266 1.00 58.62 159 GLU A C 1
ATOM 1237 O O . GLU A 1 159 ? 32.543 0.835 -16.359 1.00 58.62 159 GLU A O 1
ATOM 1242 N N . PHE A 1 160 ? 32.587 -0.701 -17.979 1.00 56.50 160 PHE A N 1
ATOM 1243 C CA . PHE A 1 160 ? 31.186 -1.115 -17.882 1.00 56.50 160 PHE A CA 1
ATOM 1244 C C . PHE A 1 160 ? 30.789 -1.715 -16.517 1.00 56.50 160 PHE A C 1
ATOM 1246 O O . PHE A 1 160 ? 29.617 -1.678 -16.141 1.00 56.50 160 PHE A O 1
ATOM 1253 N N . SER A 1 161 ? 31.750 -2.282 -15.785 1.00 60.34 161 SER A N 1
ATOM 1254 C CA . SER A 1 161 ? 31.562 -2.943 -14.485 1.00 60.34 161 SER A CA 1
ATOM 1255 C C . SER A 1 161 ? 31.121 -1.969 -13.389 1.00 60.34 161 SER A C 1
ATOM 1257 O O . SER A 1 161 ? 30.112 -2.223 -12.732 1.00 60.34 161 SER A O 1
ATOM 1259 N N . SER A 1 162 ? 31.793 -0.821 -13.264 1.00 65.69 162 SER A N 1
ATOM 1260 C CA . SER A 1 162 ? 31.469 0.213 -12.266 1.00 65.69 162 SER A CA 1
ATOM 1261 C C . SER A 1 162 ? 30.067 0.798 -12.455 1.00 65.69 162 SER A C 1
ATOM 1263 O O . SER A 1 162 ? 29.398 1.174 -11.499 1.00 65.69 162 SER A O 1
ATOM 1265 N N . PHE A 1 163 ? 29.570 0.803 -13.690 1.00 62.75 163 PHE A N 1
ATOM 1266 C CA . PHE A 1 163 ? 28.232 1.284 -14.010 1.00 62.75 163 PHE A CA 1
ATOM 1267 C C . PHE A 1 163 ? 27.119 0.274 -13.663 1.00 62.75 163 PHE A C 1
ATOM 1269 O O . PHE A 1 163 ? 26.029 0.656 -13.232 1.00 62.75 163 PHE A O 1
ATOM 1276 N N . VAL A 1 164 ? 27.354 -1.033 -13.847 1.00 67.38 164 VAL A N 1
ATOM 1277 C CA . VAL A 1 164 ? 26.404 -2.061 -13.375 1.00 67.38 164 VAL A CA 1
ATOM 1278 C C . VAL A 1 164 ? 26.282 -1.995 -11.855 1.00 67.38 164 VAL A C 1
ATOM 1280 O O . VAL A 1 164 ? 25.168 -2.086 -11.340 1.00 67.38 164 VAL A O 1
ATOM 1283 N N . GLU A 1 165 ? 27.401 -1.781 -11.166 1.00 72.75 165 GLU A N 1
ATOM 1284 C CA . GLU A 1 165 ? 27.438 -1.555 -9.722 1.00 72.75 165 GLU A CA 1
ATOM 1285 C C . GLU A 1 165 ? 26.619 -0.315 -9.326 1.00 72.75 165 GLU A C 1
ATOM 1287 O O . GLU A 1 165 ? 25.707 -0.453 -8.515 1.00 72.75 165 GLU A O 1
ATOM 1292 N N . GLU A 1 166 ? 26.810 0.835 -9.984 1.00 73.06 166 GLU A N 1
ATOM 1293 C CA . GLU A 1 166 ? 26.046 2.076 -9.732 1.00 73.06 166 GLU A CA 1
ATOM 1294 C C . GLU A 1 166 ? 24.523 1.895 -9.917 1.00 73.06 166 GLU A C 1
ATOM 1296 O O . GLU A 1 166 ? 23.707 2.384 -9.127 1.00 73.06 166 GLU A O 1
ATOM 1301 N N . ARG A 1 167 ? 24.091 1.143 -10.942 1.00 73.62 167 ARG A N 1
ATOM 1302 C CA . ARG A 1 167 ? 22.656 0.858 -11.144 1.00 73.62 167 ARG A CA 1
ATOM 1303 C C . ARG A 1 167 ? 22.081 -0.050 -10.064 1.00 73.62 167 ARG A C 1
ATOM 1305 O O . ARG A 1 167 ? 20.932 0.139 -9.662 1.00 73.62 167 ARG A O 1
ATOM 1312 N N . MET A 1 168 ? 22.839 -1.059 -9.642 1.00 76.88 168 MET A N 1
ATOM 1313 C CA . MET A 1 168 ? 22.412 -1.962 -8.574 1.00 76.88 168 MET A CA 1
ATOM 1314 C C . MET A 1 168 ? 22.390 -1.234 -7.227 1.00 76.88 168 MET A C 1
ATOM 1316 O O . MET A 1 168 ? 21.469 -1.458 -6.445 1.00 76.88 168 MET A O 1
ATOM 1320 N N . GLU A 1 169 ? 23.323 -0.307 -7.002 1.00 80.56 169 GLU A N 1
ATOM 1321 C CA . GLU A 1 169 ? 23.321 0.613 -5.864 1.00 80.56 169 GLU A CA 1
ATOM 1322 C C . GLU A 1 169 ? 22.070 1.497 -5.879 1.00 80.56 169 GLU A C 1
ATOM 1324 O O . GLU A 1 169 ? 21.302 1.466 -4.922 1.00 80.56 169 GLU A O 1
ATOM 1329 N N . THR A 1 170 ? 21.767 2.161 -7.000 1.00 79.94 170 THR A N 1
ATOM 1330 C CA . THR A 1 170 ? 20.546 2.977 -7.155 1.00 79.94 170 THR A CA 1
ATOM 1331 C C . THR A 1 170 ? 19.273 2.160 -6.895 1.00 79.94 170 THR A C 1
ATOM 1333 O O . THR A 1 170 ? 18.346 2.613 -6.220 1.00 79.94 170 THR A O 1
ATOM 1336 N N . LEU A 1 171 ? 19.193 0.932 -7.418 1.00 80.44 171 LEU A N 1
ATOM 1337 C CA . LEU A 1 171 ? 18.054 0.046 -7.165 1.00 80.44 171 LEU A CA 1
ATOM 1338 C C . LEU A 1 171 ? 17.959 -0.345 -5.682 1.00 80.44 171 LEU A C 1
ATOM 1340 O O . LEU A 1 171 ? 16.850 -0.429 -5.143 1.00 80.44 171 LEU A O 1
ATOM 1344 N N . GLY A 1 172 ? 19.108 -0.571 -5.043 1.00 82.56 172 GLY A N 1
ATOM 1345 C CA . GLY A 1 172 ? 19.231 -0.821 -3.612 1.00 82.56 172 GLY A CA 1
ATOM 1346 C C . GLY A 1 172 ? 18.761 0.367 -2.777 1.00 82.56 172 GLY A C 1
ATOM 1347 O O . GLY A 1 172 ? 17.980 0.182 -1.845 1.00 82.56 172 GLY A O 1
ATOM 1348 N N . GLU A 1 173 ? 19.137 1.591 -3.148 1.00 84.06 173 GLU A N 1
ATOM 1349 C CA . GLU A 1 173 ? 18.658 2.819 -2.511 1.00 84.06 173 GLU A CA 1
ATOM 1350 C C . GLU A 1 173 ? 17.140 2.963 -2.635 1.00 84.06 173 GLU A C 1
ATOM 1352 O O . GLU A 1 173 ? 16.459 3.220 -1.643 1.00 84.06 173 GLU A O 1
ATOM 1357 N N . LEU A 1 174 ? 16.577 2.730 -3.825 1.00 84.69 174 LEU A N 1
ATOM 1358 C CA . LEU A 1 174 ? 15.128 2.769 -4.038 1.00 84.69 174 LEU A CA 1
ATOM 1359 C C . LEU A 1 174 ? 14.387 1.724 -3.193 1.00 84.69 174 LEU A C 1
ATOM 1361 O O . LEU A 1 174 ? 13.337 2.031 -2.625 1.00 84.69 174 LEU A O 1
ATOM 1365 N N . HIS A 1 175 ? 14.934 0.511 -3.076 1.00 84.12 175 HIS A N 1
ATOM 1366 C CA . HIS A 1 175 ? 14.383 -0.518 -2.190 1.00 84.12 175 HIS A CA 1
ATOM 1367 C C . HIS A 1 175 ? 14.470 -0.106 -0.721 1.00 84.12 175 HIS A C 1
ATOM 1369 O O . HIS A 1 175 ? 13.494 -0.256 0.011 1.00 84.12 175 HIS A O 1
ATOM 1375 N N . SER A 1 176 ? 15.603 0.459 -0.305 1.00 86.19 176 SER A N 1
ATOM 1376 C CA . SER A 1 176 ? 15.804 0.975 1.049 1.00 86.19 176 SER A CA 1
ATOM 1377 C C . SER A 1 176 ? 14.799 2.084 1.377 1.00 86.19 176 SER A C 1
ATOM 1379 O O . SER A 1 176 ? 14.152 2.041 2.422 1.00 86.19 176 SER A O 1
ATOM 1381 N N . ILE A 1 177 ? 14.572 3.029 0.458 1.00 88.06 177 ILE A N 1
ATOM 1382 C CA . ILE A 1 177 ? 13.560 4.085 0.605 1.00 88.06 177 ILE A CA 1
ATOM 1383 C C . ILE A 1 177 ? 12.158 3.481 0.722 1.00 88.06 177 ILE A C 1
ATOM 1385 O O . ILE A 1 177 ? 11.394 3.894 1.590 1.00 88.06 177 ILE A O 1
ATOM 1389 N N . ALA A 1 178 ? 11.808 2.496 -0.109 1.00 83.88 178 ALA A N 1
ATOM 1390 C CA . ALA A 1 178 ? 10.501 1.844 -0.037 1.00 83.88 178 ALA A CA 1
ATOM 1391 C C . ALA A 1 178 ? 10.300 1.103 1.298 1.00 83.88 178 ALA A C 1
ATOM 1393 O O . ALA A 1 178 ? 9.251 1.235 1.930 1.00 83.88 178 ALA A O 1
ATOM 1394 N N . GLN A 1 179 ? 11.317 0.373 1.761 1.00 86.38 179 GLN A N 1
ATOM 1395 C CA . GLN A 1 179 ? 11.284 -0.348 3.032 1.00 86.38 179 GLN A CA 1
ATOM 1396 C C . GLN A 1 179 ? 11.172 0.613 4.223 1.00 86.38 179 GLN A C 1
ATOM 1398 O O . GLN A 1 179 ? 10.296 0.450 5.073 1.00 86.38 179 GLN A O 1
ATOM 1403 N N . ASN A 1 180 ? 12.018 1.643 4.265 1.00 88.19 180 ASN A N 1
ATOM 1404 C CA . ASN A 1 180 ? 11.988 2.664 5.310 1.00 88.19 180 ASN A CA 1
ATOM 1405 C C . ASN A 1 180 ? 10.681 3.464 5.275 1.00 88.19 180 ASN A C 1
ATOM 1407 O O . ASN A 1 180 ? 10.132 3.784 6.327 1.00 88.19 180 ASN A O 1
ATOM 1411 N N . GLY A 1 181 ? 10.136 3.719 4.083 1.00 88.88 181 GLY A N 1
ATOM 1412 C CA . GLY A 1 181 ? 8.819 4.321 3.897 1.00 88.88 181 GLY A CA 1
ATOM 1413 C C . GLY A 1 181 ? 7.714 3.478 4.531 1.00 88.88 181 GLY A C 1
ATOM 1414 O O . GLY A 1 181 ? 6.875 4.017 5.242 1.00 88.88 181 GLY A O 1
ATOM 1415 N N . GLY A 1 182 ? 7.757 2.151 4.378 1.00 85.69 182 GLY A N 1
ATOM 1416 C CA . GLY A 1 182 ? 6.839 1.235 5.067 1.00 85.69 182 GLY A CA 1
ATOM 1417 C C . GLY A 1 182 ? 6.954 1.283 6.589 1.00 85.69 182 GLY A C 1
ATOM 1418 O O . GLY A 1 182 ? 5.944 1.285 7.290 1.00 85.69 182 GLY A O 1
ATOM 1419 N N . LEU A 1 183 ? 8.172 1.372 7.124 1.00 85.94 183 LEU A N 1
ATOM 1420 C CA . LEU A 1 183 ? 8.379 1.516 8.569 1.00 85.94 183 LEU A CA 1
ATOM 1421 C C . LEU A 1 183 ? 7.812 2.842 9.098 1.00 85.94 183 LEU A C 1
ATOM 1423 O O . LEU A 1 183 ? 7.149 2.858 10.138 1.00 85.94 183 LEU A O 1
ATOM 1427 N N . GLN A 1 184 ? 8.037 3.941 8.373 1.00 88.12 184 GLN A N 1
ATOM 1428 C CA . GLN A 1 184 ? 7.506 5.256 8.733 1.00 88.12 184 GLN A CA 1
ATOM 1429 C C . GLN A 1 184 ? 5.979 5.297 8.624 1.00 88.12 184 GLN A C 1
ATOM 1431 O O . GLN A 1 184 ? 5.324 5.787 9.541 1.00 88.12 184 GLN A O 1
ATOM 1436 N N . GLU A 1 185 ? 5.402 4.709 7.574 1.00 89.94 185 GLU A N 1
ATOM 1437 C CA . GLU A 1 185 ? 3.951 4.650 7.382 1.00 89.94 185 GLU A CA 1
ATOM 1438 C C . GLU A 1 185 ? 3.278 3.918 8.538 1.00 89.94 185 GLU A C 1
ATOM 1440 O O . GLU A 1 185 ? 2.381 4.477 9.162 1.00 89.94 185 GLU A O 1
ATOM 1445 N N . ASN A 1 186 ? 3.785 2.741 8.914 1.00 85.06 186 ASN A N 1
ATOM 1446 C CA . ASN A 1 186 ? 3.272 1.988 10.059 1.00 85.06 186 ASN A CA 1
ATOM 1447 C C . ASN A 1 186 ? 3.357 2.795 11.368 1.00 85.06 186 ASN A C 1
ATOM 1449 O O . ASN A 1 186 ? 2.411 2.825 12.161 1.00 85.06 186 ASN A O 1
ATOM 1453 N N . SER A 1 187 ? 4.475 3.495 11.592 1.00 85.75 187 SER A N 1
ATOM 1454 C CA . SER A 1 187 ? 4.637 4.381 12.751 1.00 85.75 187 SER A CA 1
ATOM 1455 C C . SER A 1 187 ? 3.611 5.520 12.743 1.00 85.75 187 SER A C 1
ATOM 1457 O O . SER A 1 187 ? 2.980 5.791 13.767 1.00 85.75 187 SER A O 1
ATOM 1459 N N . LEU A 1 188 ? 3.403 6.181 11.604 1.00 86.81 188 LEU A N 1
ATOM 1460 C CA . LEU A 1 188 ? 2.445 7.278 11.484 1.00 86.81 188 LEU A CA 1
ATOM 1461 C C . LEU A 1 188 ? 1.000 6.794 11.590 1.00 86.81 188 LEU A C 1
ATOM 1463 O O . LEU A 1 188 ? 0.211 7.437 12.277 1.00 86.81 188 LEU A O 1
ATOM 1467 N N . LYS A 1 189 ? 0.665 5.641 11.008 1.00 84.75 189 LYS A N 1
ATOM 1468 C CA . LYS A 1 189 ? -0.666 5.032 11.086 1.00 84.75 189 LYS A CA 1
ATOM 1469 C C . LYS A 1 189 ? -1.072 4.739 12.528 1.00 84.75 189 LYS A C 1
ATOM 1471 O O . LYS A 1 189 ? -2.218 4.978 12.892 1.00 84.75 189 LYS A O 1
ATOM 1476 N N . SER A 1 190 ? -0.126 4.322 13.376 1.00 83.00 190 SER A N 1
ATOM 1477 C CA . SER A 1 190 ? -0.384 4.121 14.811 1.00 83.00 190 SER A CA 1
ATOM 1478 C C . SER A 1 190 ? -0.776 5.409 15.555 1.00 83.00 190 SER A C 1
ATOM 1480 O O . SER A 1 190 ? -1.471 5.357 16.567 1.00 83.00 190 SER A O 1
ATOM 1482 N N . ARG A 1 191 ? -0.343 6.575 15.056 1.00 83.31 191 ARG A N 1
ATOM 1483 C CA . ARG A 1 191 ? -0.574 7.892 15.674 1.00 83.31 191 ARG A CA 1
ATOM 1484 C C . ARG A 1 191 ? -1.732 8.655 15.034 1.00 83.31 191 ARG A C 1
ATOM 1486 O O . ARG A 1 191 ? -2.397 9.421 15.723 1.00 83.31 191 ARG A O 1
ATOM 1493 N N . PHE A 1 192 ? -1.957 8.430 13.743 1.00 84.25 192 PHE A N 1
ATOM 1494 C CA . PHE A 1 192 ? -2.981 9.061 12.913 1.00 84.25 192 PHE A CA 1
ATOM 1495 C C . PHE A 1 192 ? -3.791 7.976 12.189 1.00 84.25 192 PHE A C 1
ATOM 1497 O O . PHE A 1 192 ? -3.696 7.838 10.965 1.00 84.25 192 PHE A O 1
ATOM 1504 N N . PRO A 1 193 ? -4.569 7.161 12.924 1.00 75.06 193 PRO A N 1
ATOM 1505 C CA . PRO A 1 193 ? -5.281 6.022 12.346 1.00 75.06 193 PRO A CA 1
ATOM 1506 C C . PRO A 1 193 ? -6.328 6.452 11.311 1.00 75.06 193 PRO A C 1
ATOM 1508 O O . PRO A 1 193 ? -6.605 5.707 10.374 1.00 75.06 193 PRO A O 1
ATOM 1511 N N . GLU A 1 194 ? -6.859 7.669 11.432 1.00 73.00 194 GLU A N 1
ATOM 1512 C CA . GLU A 1 194 ? -7.803 8.271 10.484 1.00 73.00 194 GLU A CA 1
ATOM 1513 C C . GLU A 1 194 ? -7.183 8.752 9.159 1.00 73.00 194 GLU A C 1
ATOM 1515 O O . GLU A 1 194 ? -7.922 9.058 8.224 1.00 73.00 194 GLU A O 1
ATOM 1520 N N . ALA A 1 195 ? -5.853 8.831 9.050 1.00 78.38 195 ALA A N 1
ATOM 1521 C CA . ALA A 1 195 ? -5.207 9.274 7.819 1.00 78.38 195 ALA A CA 1
ATOM 1522 C C . ALA A 1 195 ? -5.263 8.185 6.733 1.00 78.38 195 ALA A C 1
ATOM 1524 O O . ALA A 1 195 ? -5.093 6.984 6.996 1.00 78.38 195 ALA A O 1
ATOM 1525 N N . VAL A 1 196 ? -5.494 8.618 5.491 1.00 78.12 196 VAL A N 1
ATOM 1526 C CA . VAL A 1 196 ? -5.557 7.730 4.328 1.00 78.12 196 VAL A CA 1
ATOM 1527 C C . VAL A 1 196 ? -4.149 7.231 4.013 1.00 78.12 196 VAL A C 1
ATOM 1529 O O . VAL A 1 196 ? -3.191 8.006 4.038 1.00 78.12 196 VAL A O 1
ATOM 1532 N N . TYR A 1 197 ? -4.018 5.949 3.658 1.00 78.25 197 TYR A N 1
ATOM 1533 C CA . TYR A 1 197 ? -2.726 5.332 3.341 1.00 78.25 197 TYR A CA 1
ATOM 1534 C C . TYR A 1 197 ? -1.906 6.159 2.342 1.00 78.25 197 TYR A C 1
ATOM 1536 O O . TYR A 1 197 ? -0.730 6.399 2.572 1.00 78.25 197 TYR A O 1
ATOM 1544 N N . SER A 1 198 ? -2.518 6.682 1.275 1.00 76.06 198 SER A N 1
ATOM 1545 C CA . SER A 1 198 ? -1.810 7.495 0.276 1.00 76.06 198 SER A CA 1
ATOM 1546 C C . SER A 1 198 ? -1.206 8.784 0.847 1.00 76.06 198 SER A C 1
ATOM 1548 O O . SER A 1 198 ? -0.138 9.203 0.407 1.00 76.06 198 SER A O 1
ATOM 1550 N N . GLN A 1 199 ? -1.869 9.415 1.821 1.00 82.12 199 GLN A N 1
ATOM 1551 C CA . GLN A 1 199 ? -1.361 10.619 2.490 1.00 82.12 199 GLN A CA 1
ATOM 1552 C C . GLN A 1 199 ? -0.158 10.265 3.367 1.00 82.12 199 GLN A C 1
ATOM 1554 O O . GLN A 1 199 ? 0.897 10.890 3.253 1.00 82.12 199 GLN A O 1
ATOM 1559 N N . LEU A 1 200 ? -0.300 9.217 4.185 1.00 87.06 200 LEU A N 1
ATOM 1560 C CA . LEU A 1 200 ? 0.775 8.723 5.043 1.00 87.06 200 LEU A CA 1
ATOM 1561 C C . LEU A 1 200 ? 1.972 8.246 4.224 1.00 87.06 200 LEU A C 1
ATOM 1563 O O . LEU A 1 200 ? 3.108 8.574 4.555 1.00 87.06 200 LEU A O 1
ATOM 1567 N N . TRP A 1 201 ? 1.726 7.524 3.134 1.00 88.06 201 TRP A N 1
ATOM 1568 C CA . TRP A 1 201 ? 2.753 6.994 2.248 1.00 88.06 201 TRP A CA 1
ATOM 1569 C C . TRP A 1 201 ? 3.583 8.104 1.602 1.00 88.06 201 TRP A C 1
ATOM 1571 O O . TRP A 1 201 ? 4.808 8.027 1.608 1.00 88.06 201 TRP A O 1
ATOM 1581 N N . ASN A 1 202 ? 2.944 9.172 1.114 1.00 85.81 202 ASN A N 1
ATOM 1582 C CA . ASN A 1 202 ? 3.656 10.300 0.508 1.00 85.81 202 ASN A CA 1
ATOM 1583 C C . ASN A 1 202 ? 4.648 10.946 1.484 1.00 85.81 202 ASN A C 1
ATOM 1585 O O . ASN A 1 202 ? 5.821 11.119 1.148 1.00 85.81 202 ASN A O 1
ATOM 1589 N N . VAL A 1 203 ? 4.195 11.238 2.705 1.00 89.94 203 VAL A N 1
ATOM 1590 C CA . VAL A 1 203 ? 5.042 11.813 3.762 1.00 89.94 203 VAL A CA 1
ATOM 1591 C C . VAL A 1 203 ? 6.128 10.822 4.181 1.00 89.94 203 VAL A C 1
ATOM 1593 O O . VAL A 1 203 ? 7.292 11.189 4.321 1.00 89.94 203 VAL A O 1
ATOM 1596 N N . SER A 1 204 ? 5.777 9.544 4.314 1.00 90.94 204 SER A N 1
ATOM 1597 C CA . SER A 1 204 ? 6.705 8.483 4.715 1.00 90.94 204 SER A CA 1
ATOM 1598 C C . SER A 1 204 ? 7.836 8.285 3.711 1.00 90.94 204 SER A C 1
ATOM 1600 O O . SER A 1 204 ? 8.980 8.096 4.116 1.00 90.94 204 SER A O 1
ATOM 1602 N N . ILE A 1 205 ? 7.555 8.392 2.409 1.00 88.31 205 ILE A N 1
ATOM 1603 C CA . ILE A 1 205 ? 8.581 8.371 1.360 1.00 88.31 205 ILE A CA 1
ATOM 1604 C C . ILE A 1 205 ? 9.489 9.602 1.445 1.00 88.31 205 ILE A C 1
ATOM 1606 O O . ILE A 1 205 ? 10.697 9.472 1.245 1.00 88.31 205 ILE A O 1
ATOM 1610 N N . GLY A 1 206 ? 8.944 10.782 1.754 1.00 88.94 206 GLY A N 1
ATOM 1611 C CA . GLY A 1 206 ? 9.740 11.987 2.013 1.00 88.94 206 GLY A CA 1
ATOM 1612 C C . GLY A 1 206 ? 10.718 11.787 3.174 1.00 88.94 206 GLY A C 1
ATOM 1613 O O . GLY A 1 206 ? 11.920 12.010 3.027 1.00 88.94 206 GLY A O 1
ATOM 1614 N N . LEU A 1 207 ? 10.227 11.255 4.295 1.00 90.50 207 LEU A N 1
ATOM 1615 C CA . LEU A 1 207 ? 11.034 10.954 5.481 1.00 90.50 207 LEU A CA 1
ATOM 1616 C C . LEU A 1 207 ? 12.074 9.852 5.232 1.00 90.50 207 LEU A C 1
ATOM 1618 O O . LEU A 1 207 ? 13.206 9.961 5.697 1.00 90.50 207 LEU A O 1
ATOM 1622 N N . ALA A 1 208 ? 11.722 8.818 4.469 1.00 89.31 208 ALA A N 1
ATOM 1623 C CA . ALA A 1 208 ? 12.603 7.695 4.155 1.00 89.31 208 ALA A CA 1
ATOM 1624 C C . ALA A 1 208 ? 13.818 8.077 3.297 1.00 89.31 208 ALA A C 1
ATOM 1626 O O . ALA A 1 208 ? 14.807 7.346 3.285 1.00 89.31 208 ALA A O 1
ATOM 1627 N N . LYS A 1 209 ? 13.761 9.217 2.598 1.00 89.31 209 LYS A N 1
ATOM 1628 C CA . LYS A 1 209 ? 14.889 9.774 1.835 1.00 89.31 209 LYS A CA 1
ATOM 1629 C C . LYS A 1 209 ? 15.925 10.475 2.714 1.00 89.31 209 LYS A C 1
ATOM 1631 O O . LYS A 1 209 ? 17.017 10.774 2.235 1.00 89.31 209 LYS A O 1
ATOM 1636 N N . LEU A 1 210 ? 15.598 10.789 3.968 1.00 88.00 210 LEU A N 1
ATOM 1637 C CA . LEU A 1 210 ? 16.510 11.510 4.850 1.00 88.00 210 LEU A CA 1
ATOM 1638 C C . LEU A 1 210 ? 17.622 10.578 5.344 1.00 88.00 210 LEU A C 1
ATOM 1640 O O . LEU A 1 210 ? 17.364 9.497 5.869 1.00 88.00 210 LEU A O 1
ATOM 1644 N N . GLN A 1 211 ? 18.872 11.023 5.214 1.00 78.06 211 GLN A N 1
ATOM 1645 C CA . GLN A 1 211 ? 20.040 10.287 5.700 1.00 78.06 211 GLN A CA 1
ATOM 1646 C C . GLN A 1 211 ? 20.219 10.496 7.210 1.00 78.06 211 GLN A C 1
ATOM 1648 O O . GLN A 1 211 ? 20.982 11.354 7.655 1.00 78.06 211 GLN A O 1
ATOM 1653 N N . ALA A 1 212 ? 19.477 9.736 8.014 1.00 79.06 212 ALA A N 1
ATOM 1654 C CA . ALA A 1 212 ? 19.627 9.684 9.465 1.00 79.06 212 ALA A CA 1
ATOM 1655 C C . ALA A 1 212 ? 19.030 8.386 10.032 1.00 79.06 212 ALA A C 1
ATOM 1657 O O . ALA A 1 212 ? 18.359 7.628 9.334 1.00 79.06 212 ALA A O 1
ATOM 1658 N N . ASP A 1 213 ? 19.267 8.138 11.321 1.00 84.25 213 ASP A N 1
ATOM 1659 C CA . ASP A 1 213 ? 18.587 7.065 12.044 1.00 84.25 213 ASP A CA 1
ATOM 1660 C C . ASP A 1 213 ? 17.059 7.274 12.017 1.00 84.25 213 ASP A C 1
ATOM 1662 O O . A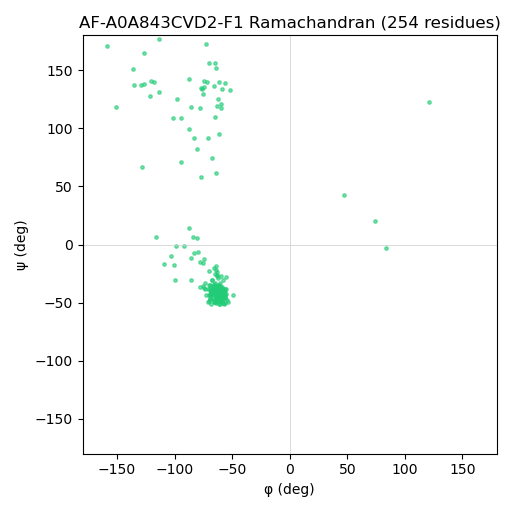SP A 1 213 ? 16.562 8.374 12.283 1.00 84.25 213 ASP A O 1
ATOM 1666 N N . GLN A 1 214 ? 16.309 6.209 11.716 1.00 82.31 214 GLN A N 1
ATOM 1667 C CA . GLN A 1 214 ? 14.856 6.277 11.522 1.00 82.31 214 GLN A CA 1
ATOM 1668 C C . GLN A 1 214 ? 14.111 6.761 12.774 1.00 82.31 214 GLN A C 1
ATOM 1670 O O . GLN A 1 214 ? 13.117 7.485 12.657 1.00 82.31 214 GLN A O 1
ATOM 1675 N N . ASN A 1 215 ? 14.603 6.439 13.977 1.00 84.25 215 ASN A N 1
ATOM 1676 C CA . ASN A 1 215 ? 13.992 6.923 15.214 1.00 84.25 215 ASN A CA 1
ATOM 1677 C C . ASN A 1 215 ? 14.229 8.423 15.394 1.00 84.25 215 ASN A C 1
ATOM 1679 O O . ASN A 1 215 ? 13.322 9.138 15.821 1.00 84.25 215 ASN A O 1
ATOM 1683 N N . GLN A 1 216 ? 15.416 8.919 15.034 1.00 86.56 216 GLN A N 1
ATOM 1684 C CA . GLN A 1 216 ? 15.706 10.353 15.076 1.00 86.56 216 GLN A CA 1
ATOM 1685 C C . GLN A 1 216 ? 14.851 11.138 14.079 1.00 86.56 216 GLN A C 1
ATOM 1687 O O . GLN A 1 216 ? 14.338 12.202 14.431 1.00 86.56 216 GLN A O 1
ATOM 1692 N N . ILE A 1 217 ? 14.672 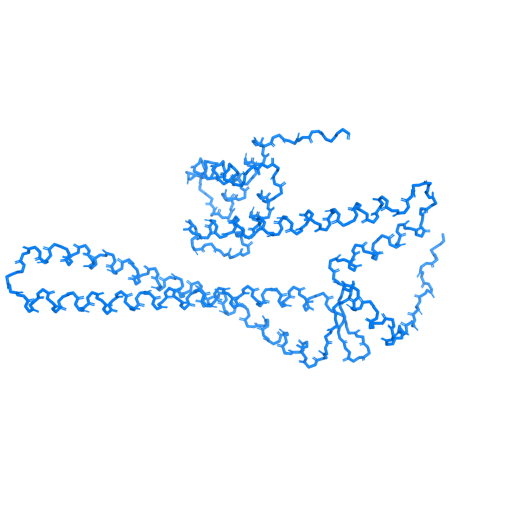10.619 12.860 1.00 88.31 217 ILE A N 1
ATOM 1693 C CA . ILE A 1 217 ? 13.789 11.221 11.848 1.00 88.31 217 ILE A CA 1
ATOM 1694 C C . ILE A 1 217 ? 12.364 11.318 12.396 1.00 88.31 217 ILE A C 1
ATOM 1696 O O . ILE A 1 217 ? 11.777 12.399 12.398 1.00 88.31 217 ILE A O 1
ATOM 1700 N N . ASN A 1 218 ? 11.842 10.218 12.941 1.00 87.44 218 ASN A N 1
ATOM 1701 C CA . ASN A 1 218 ? 10.489 10.161 13.486 1.00 87.44 218 ASN A CA 1
ATOM 1702 C C . ASN A 1 218 ? 10.302 11.127 14.671 1.00 87.44 218 ASN A C 1
ATOM 1704 O O . ASN A 1 218 ? 9.337 11.885 14.719 1.00 87.44 218 ASN A O 1
ATOM 1708 N N . GLN A 1 219 ? 11.257 11.180 15.606 1.00 87.88 219 GLN A N 1
ATOM 1709 C CA . GLN A 1 219 ? 11.206 12.126 16.728 1.00 87.88 219 GLN A CA 1
ATOM 1710 C C . GLN A 1 219 ? 11.171 13.583 16.254 1.00 87.88 219 GLN A C 1
ATOM 1712 O O . GLN A 1 219 ? 10.351 14.365 16.736 1.00 87.88 219 GLN A O 1
ATOM 1717 N N . ARG A 1 220 ? 12.026 13.952 15.294 1.00 90.19 220 ARG A N 1
ATOM 1718 C CA . ARG A 1 220 ? 12.061 15.311 14.731 1.00 90.19 220 ARG A CA 1
ATOM 1719 C C . ARG A 1 220 ? 10.767 15.655 14.002 1.00 90.19 220 ARG A C 1
ATOM 1721 O O . ARG A 1 220 ? 10.241 16.746 14.207 1.00 90.19 220 ARG A O 1
ATOM 1728 N N . PHE A 1 221 ? 10.233 14.714 13.230 1.00 92.38 221 PHE A N 1
ATOM 1729 C CA . PHE A 1 221 ? 8.956 14.872 12.546 1.00 92.38 221 PHE A CA 1
ATOM 1730 C C . PHE A 1 221 ? 7.809 15.132 13.517 1.00 92.38 221 PHE A C 1
ATOM 1732 O O . PHE A 1 221 ? 7.058 16.089 13.343 1.00 92.38 221 PHE A O 1
ATOM 1739 N N . LEU A 1 222 ? 7.705 14.344 14.585 1.00 90.44 222 LEU A N 1
ATOM 1740 C CA . LEU A 1 222 ? 6.652 14.520 15.584 1.00 90.44 222 LEU A CA 1
ATOM 1741 C C . LEU A 1 222 ? 6.784 15.842 16.346 1.00 90.44 222 LEU A C 1
ATOM 1743 O O . LEU A 1 222 ? 5.771 16.475 16.641 1.00 90.44 222 LEU A O 1
ATOM 1747 N N . LEU A 1 223 ? 8.011 16.290 16.625 1.00 90.94 223 LEU A N 1
ATOM 1748 C CA . LEU A 1 223 ? 8.259 17.608 17.213 1.00 90.94 223 LEU A CA 1
ATOM 1749 C C . LEU A 1 223 ? 7.820 18.737 16.269 1.00 90.94 223 LEU A C 1
ATOM 1751 O O . LEU A 1 223 ? 7.129 19.660 16.702 1.00 90.94 223 LEU A O 1
ATOM 1755 N N . ALA A 1 224 ? 8.171 18.650 14.983 1.00 91.12 224 ALA A N 1
ATOM 1756 C CA . ALA A 1 224 ? 7.756 19.621 13.973 1.00 91.12 224 ALA A CA 1
ATOM 1757 C C . ALA A 1 224 ? 6.228 19.650 13.809 1.00 91.12 224 ALA A C 1
ATOM 1759 O O . ALA A 1 224 ? 5.623 20.719 13.771 1.00 91.12 224 ALA A O 1
ATOM 1760 N N . LEU A 1 225 ? 5.588 18.482 13.795 1.00 90.62 225 LEU A N 1
ATOM 1761 C CA . LEU A 1 225 ? 4.137 18.369 13.696 1.00 90.62 225 LEU A CA 1
ATOM 1762 C C . LEU A 1 225 ? 3.427 18.924 14.940 1.00 90.62 225 LEU A C 1
ATOM 1764 O O . LEU A 1 225 ? 2.416 19.613 14.812 1.00 90.62 225 LEU A O 1
ATOM 1768 N N . GLY A 1 226 ? 3.984 18.694 16.133 1.00 87.56 226 GLY A N 1
ATOM 1769 C CA . GLY A 1 226 ? 3.503 19.291 17.381 1.00 87.56 226 GLY A CA 1
ATOM 1770 C C . GLY A 1 226 ? 3.561 20.821 17.361 1.00 87.56 226 GLY A C 1
ATOM 1771 O O . GLY A 1 226 ? 2.604 21.480 17.764 1.00 87.56 226 GLY A O 1
ATOM 1772 N N . ALA A 1 227 ? 4.623 21.403 16.794 1.00 88.69 227 ALA A N 1
ATOM 1773 C CA . ALA A 1 227 ? 4.730 22.854 16.617 1.00 88.69 227 ALA A CA 1
ATOM 1774 C C . ALA A 1 227 ? 3.652 23.429 15.672 1.00 88.69 227 ALA A C 1
ATOM 1776 O O . ALA A 1 227 ? 3.295 24.604 15.772 1.00 88.69 227 ALA A O 1
ATOM 1777 N N . LEU A 1 228 ? 3.096 22.599 14.784 1.00 88.56 228 LEU A N 1
ATOM 1778 C CA . LEU A 1 228 ? 2.050 22.975 13.832 1.00 88.56 228 LEU A CA 1
ATOM 1779 C C . LEU A 1 228 ? 0.624 22.739 14.356 1.00 88.56 228 LEU A C 1
ATOM 1781 O O . LEU A 1 228 ? -0.348 23.059 13.663 1.00 88.56 228 LEU A O 1
ATOM 1785 N N . GLN A 1 229 ? 0.461 22.210 15.574 1.00 82.31 229 GLN A N 1
ATOM 1786 C CA . GLN A 1 229 ? -0.847 21.824 16.113 1.00 82.31 229 GLN A CA 1
ATOM 1787 C C . GLN A 1 229 ? -1.844 22.995 16.124 1.00 82.31 229 GLN A C 1
ATOM 1789 O O . GLN A 1 229 ? -3.004 22.814 15.747 1.00 82.31 229 GLN A O 1
ATOM 1794 N N . HIS A 1 230 ? -1.371 24.198 16.463 1.00 80.25 230 HIS A N 1
ATOM 1795 C CA . HIS A 1 230 ? -2.182 25.414 16.580 1.00 80.25 230 HIS A CA 1
ATOM 1796 C C . HIS A 1 230 ? -2.517 26.100 15.246 1.00 80.25 230 HIS A C 1
ATOM 1798 O O . HIS A 1 230 ? -3.306 27.043 15.231 1.00 80.25 230 HIS A O 1
ATOM 1804 N N . PHE A 1 231 ? -1.957 25.648 14.120 1.00 82.69 231 PHE A N 1
ATOM 1805 C CA . PHE A 1 231 ? -2.278 26.226 12.816 1.00 82.69 231 PHE A CA 1
ATOM 1806 C C . PHE A 1 231 ? -3.646 25.737 12.325 1.00 82.69 231 PHE A C 1
ATOM 1808 O O . PHE A 1 231 ? -3.960 24.547 12.387 1.00 82.69 231 PHE A O 1
ATOM 1815 N N . GLY A 1 232 ? -4.473 26.649 11.814 1.00 78.06 232 GLY A N 1
ATOM 1816 C CA . GLY A 1 232 ? -5.796 26.347 11.256 1.00 78.06 232 GLY A CA 1
ATOM 1817 C C . GLY A 1 232 ? -5.736 25.726 9.856 1.00 78.06 232 GLY A C 1
ATOM 1818 O O . GLY A 1 232 ? -6.277 26.299 8.918 1.00 78.06 232 GLY A O 1
ATOM 1819 N N . SER A 1 233 ? -5.047 24.594 9.695 1.00 82.75 233 SER A N 1
ATOM 1820 C CA . SER A 1 233 ? -4.908 23.861 8.427 1.00 82.75 233 SER A CA 1
ATOM 1821 C C . SER A 1 233 ? -5.308 22.386 8.563 1.00 82.75 233 SER A C 1
ATOM 1823 O O . SER A 1 233 ? -5.440 21.863 9.674 1.00 82.75 233 SER A O 1
ATOM 1825 N N . THR A 1 234 ? -5.522 21.719 7.424 1.00 86.38 234 THR A N 1
ATOM 1826 C CA . THR A 1 234 ? -5.821 20.281 7.364 1.00 86.38 234 THR A CA 1
ATOM 1827 C C . THR A 1 234 ? -4.633 19.451 7.853 1.00 86.38 234 THR A C 1
ATOM 1829 O O . THR A 1 234 ? -3.486 19.902 7.806 1.00 86.38 234 THR A O 1
ATOM 1832 N N . LEU A 1 235 ? -4.903 18.226 8.316 1.00 83.44 235 LEU A N 1
ATOM 1833 C CA . LEU A 1 235 ? -3.869 17.303 8.787 1.00 83.44 235 LEU A CA 1
ATOM 1834 C C . LEU A 1 235 ? -2.806 17.051 7.707 1.00 83.44 235 LEU A C 1
ATOM 1836 O O . LEU A 1 235 ? -1.623 17.163 8.005 1.00 83.44 235 LEU A O 1
ATOM 1840 N N . ASP A 1 236 ? -3.217 16.837 6.457 1.00 83.75 236 ASP A N 1
ATOM 1841 C CA . ASP A 1 236 ? -2.318 16.663 5.306 1.00 83.75 236 ASP A CA 1
ATOM 1842 C C . ASP A 1 236 ? -1.318 17.812 5.163 1.00 83.75 236 ASP A C 1
ATOM 1844 O O . ASP A 1 236 ? -0.111 17.591 5.074 1.00 83.75 236 ASP A O 1
ATOM 1848 N N . ASN A 1 237 ? -1.808 19.055 5.210 1.00 86.56 237 ASN A N 1
ATOM 1849 C CA . ASN A 1 237 ? -0.956 20.235 5.086 1.00 86.56 237 ASN A CA 1
ATOM 1850 C C . ASN A 1 237 ? 0.024 20.339 6.260 1.00 86.56 237 ASN A C 1
ATOM 1852 O O . ASN A 1 237 ? 1.165 20.760 6.075 1.00 86.56 237 ASN A O 1
ATOM 1856 N N . LYS A 1 238 ? -0.400 19.945 7.468 1.00 89.81 238 LYS A N 1
ATOM 1857 C CA . LYS A 1 238 ? 0.480 19.905 8.644 1.00 89.81 238 LYS A CA 1
ATOM 1858 C C . LYS A 1 238 ? 1.536 18.812 8.524 1.00 89.81 238 LYS A 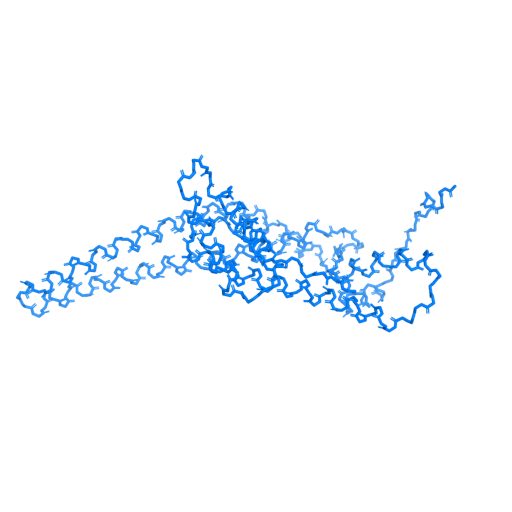C 1
ATOM 1860 O O . LYS A 1 238 ? 2.688 19.077 8.847 1.00 89.81 238 LYS A O 1
ATOM 1865 N N . MET A 1 239 ? 1.175 17.620 8.046 1.00 90.00 239 MET A N 1
ATOM 1866 C CA . MET A 1 239 ? 2.133 16.530 7.849 1.00 90.00 239 MET A CA 1
ATOM 1867 C C . MET A 1 239 ? 3.173 16.890 6.786 1.00 90.00 239 MET A C 1
ATOM 1869 O O . MET A 1 239 ? 4.363 16.717 7.026 1.00 90.00 239 MET A O 1
ATOM 1873 N N . MET A 1 240 ? 2.752 17.468 5.659 1.00 89.75 240 MET A N 1
ATOM 1874 C CA . MET A 1 240 ? 3.673 17.932 4.618 1.00 89.75 240 MET A CA 1
ATOM 1875 C C . MET A 1 240 ? 4.602 19.044 5.132 1.00 89.75 240 MET A C 1
ATOM 1877 O O . MET A 1 240 ? 5.807 19.019 4.899 1.00 89.75 240 MET A O 1
ATOM 1881 N N . ALA A 1 241 ? 4.076 20.014 5.884 1.00 89.94 241 ALA A N 1
ATOM 1882 C CA . ALA A 1 241 ? 4.910 21.058 6.478 1.00 89.94 241 ALA A CA 1
ATOM 1883 C C . ALA A 1 241 ? 5.900 20.492 7.515 1.00 89.94 241 ALA A C 1
ATOM 1885 O O . ALA A 1 241 ? 7.063 20.897 7.538 1.00 89.94 241 ALA A O 1
ATOM 1886 N N . ALA A 1 242 ? 5.476 19.528 8.336 1.00 91.12 242 ALA A N 1
ATOM 1887 C CA . ALA A 1 242 ? 6.347 18.852 9.294 1.00 91.12 242 ALA A CA 1
ATOM 1888 C C . ALA A 1 242 ? 7.456 18.039 8.604 1.00 91.12 242 ALA A C 1
ATOM 1890 O O . ALA A 1 242 ? 8.594 18.044 9.075 1.00 91.12 242 ALA A O 1
ATOM 1891 N N . GLU A 1 243 ? 7.159 17.388 7.475 1.00 92.81 243 GLU A N 1
ATOM 1892 C CA . GLU A 1 243 ? 8.147 16.700 6.634 1.00 92.81 243 GLU A CA 1
ATOM 1893 C C . GLU A 1 243 ? 9.248 17.670 6.182 1.00 92.81 243 GLU A C 1
ATOM 1895 O O . GLU A 1 243 ? 10.428 17.422 6.434 1.00 92.81 243 GLU A O 1
ATOM 1900 N N . ILE A 1 244 ? 8.864 18.824 5.626 1.00 89.25 244 ILE A N 1
ATOM 1901 C CA . ILE A 1 244 ? 9.796 19.867 5.169 1.00 89.25 244 ILE A CA 1
ATOM 1902 C C . ILE A 1 244 ? 10.644 20.402 6.335 1.00 89.25 244 ILE A C 1
ATOM 1904 O O . ILE A 1 244 ? 11.861 20.549 6.231 1.00 89.25 244 ILE A O 1
ATOM 1908 N N . MET A 1 245 ? 10.030 20.679 7.486 1.00 89.44 245 MET A N 1
ATOM 1909 C CA . MET A 1 245 ? 10.764 21.142 8.673 1.00 89.44 245 MET A CA 1
ATOM 1910 C C . MET A 1 245 ? 11.778 20.097 9.167 1.00 89.44 245 MET A C 1
ATOM 1912 O O . MET A 1 245 ? 12.876 20.436 9.624 1.00 89.44 245 MET A O 1
ATOM 1916 N N . THR A 1 246 ? 11.430 18.817 9.042 1.00 89.06 246 THR A N 1
ATOM 1917 C CA . THR A 1 246 ? 12.300 17.696 9.412 1.00 89.06 246 THR A CA 1
ATOM 1918 C C . THR A 1 246 ? 13.480 17.581 8.457 1.00 89.06 246 THR A C 1
ATOM 1920 O O . THR A 1 246 ? 14.618 17.465 8.918 1.00 89.06 246 THR A O 1
ATOM 1923 N N . SER A 1 247 ? 13.237 17.706 7.148 1.00 85.00 247 SER A N 1
ATOM 1924 C CA . SER A 1 247 ? 14.285 17.650 6.126 1.00 85.00 247 SER A CA 1
ATOM 1925 C C . SER A 1 247 ? 15.274 18.811 6.234 1.00 85.00 247 SER A C 1
ATOM 1927 O O . SER A 1 247 ? 16.462 18.631 5.993 1.00 85.00 247 SER A O 1
ATOM 1929 N N . MET A 1 248 ? 14.826 19.999 6.656 1.00 79.06 248 MET A N 1
ATOM 1930 C CA . MET A 1 248 ? 15.713 21.148 6.899 1.00 79.06 248 MET A CA 1
ATOM 1931 C C . MET A 1 248 ? 16.620 20.966 8.126 1.00 79.06 248 MET A C 1
ATOM 1933 O O . MET A 1 248 ? 17.672 21.598 8.226 1.00 79.06 248 MET A O 1
ATOM 1937 N N . SER A 1 249 ? 16.228 20.097 9.060 1.00 62.69 249 SER A N 1
ATOM 1938 C CA . SER A 1 249 ? 16.976 19.805 10.290 1.00 62.69 249 SER A CA 1
ATOM 1939 C C . SER A 1 249 ? 18.045 18.718 10.093 1.00 62.69 249 SER A C 1
ATOM 1941 O O . SER A 1 249 ? 18.902 18.502 10.955 1.00 62.69 249 SER A O 1
ATOM 1943 N N . THR A 1 250 ? 18.011 18.015 8.962 1.00 57.66 250 THR A N 1
ATOM 1944 C CA . THR A 1 250 ? 19.049 17.097 8.484 1.00 57.66 250 THR A CA 1
ATOM 1945 C C . THR A 1 250 ? 19.861 17.829 7.419 1.00 57.66 250 THR A C 1
ATOM 1947 O O . THR A 1 250 ? 19.344 18.111 6.344 1.00 57.66 250 THR A O 1
ATOM 1950 N N . ARG A 1 251 ? 21.117 18.204 7.698 1.00 41.53 251 ARG A N 1
ATOM 1951 C CA . ARG A 1 251 ? 21.958 18.827 6.661 1.00 41.53 251 ARG A CA 1
ATOM 1952 C C . ARG A 1 251 ? 22.040 17.900 5.438 1.00 41.53 251 AR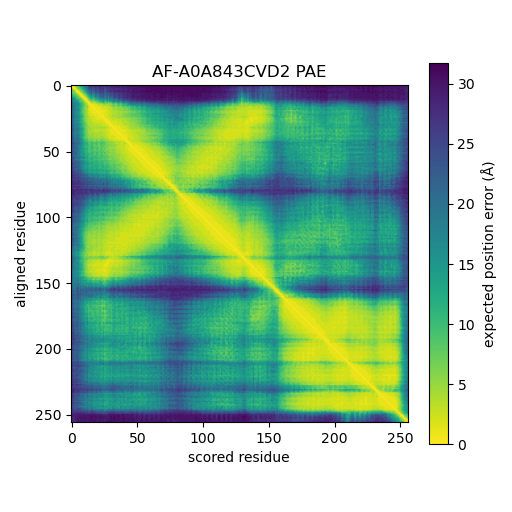G A C 1
ATOM 1954 O O . ARG A 1 251 ? 22.257 16.707 5.642 1.00 41.53 251 ARG A O 1
ATOM 1961 N N . PRO A 1 252 ? 21.973 18.425 4.203 1.00 40.28 252 PRO A N 1
ATOM 1962 C CA . PRO A 1 252 ? 22.480 17.687 3.060 1.00 40.28 252 PRO A CA 1
ATOM 1963 C C . PRO A 1 252 ? 23.989 17.515 3.270 1.00 40.28 252 PRO A C 1
ATOM 1965 O O . PRO A 1 252 ? 24.719 18.498 3.433 1.00 40.28 252 PRO A O 1
ATOM 1968 N N . SER A 1 253 ? 24.455 16.272 3.351 1.00 43.56 253 SER A N 1
ATOM 1969 C CA . SER A 1 253 ? 25.875 15.980 3.210 1.00 43.56 253 SER A CA 1
ATOM 1970 C C . SER A 1 253 ? 26.282 16.418 1.804 1.00 43.56 253 SER A C 1
ATOM 1972 O O . SER A 1 253 ? 25.650 16.075 0.808 1.00 43.56 253 SER A O 1
ATOM 1974 N N . GLN A 1 254 ? 27.300 17.268 1.732 1.00 38.19 254 GLN A N 1
ATOM 1975 C CA . GLN A 1 254 ? 27.962 17.584 0.478 1.00 38.19 254 GLN A CA 1
ATOM 1976 C C . GLN A 1 254 ? 28.529 16.276 -0.084 1.00 38.19 254 GLN A C 1
ATOM 1978 O O . GLN A 1 254 ? 29.373 15.655 0.560 1.00 38.19 254 GLN A O 1
ATOM 1983 N N . SER A 1 255 ? 28.061 15.859 -1.259 1.00 32.25 255 SER A N 1
ATOM 1984 C CA . SER A 1 255 ? 28.786 14.900 -2.087 1.00 32.25 255 SER A CA 1
ATOM 1985 C C . SER A 1 255 ? 30.148 15.514 -2.424 1.00 32.25 255 SER A C 1
ATOM 1987 O O . SER A 1 255 ? 30.197 16.623 -2.968 1.00 32.25 255 SER A O 1
ATOM 1989 N N . SER A 1 256 ? 31.225 14.832 -2.032 1.00 33.00 256 SER A N 1
ATOM 1990 C CA . SER A 1 256 ? 32.574 15.077 -2.560 1.00 33.00 256 SER A CA 1
ATOM 1991 C C . SER A 1 256 ? 32.711 14.460 -3.943 1.00 33.00 256 SER A C 1
ATOM 1993 O O . SER A 1 256 ? 32.062 13.414 -4.159 1.00 33.00 256 SER A O 1
#

Nearest PDB structures (foldseek):
  6b87-assembly2_B-3  TM=7.913E-01  e=4.612E+00  synthetic construct